Protein AF-A0A842N9Z2-F1 (afdb_monomer_lite)

Sequence (202 aa):
MEVKLHSNWQEVEVELLKSLHGYEFKEVNDEMGCVDYVAKSVDDERRLLRVIVGPKYYASKALIRTVEGTLEQLVDLDYAKATLVAKSFTGASRKLVDEEDGLDLISLSRRGHSTIEVIGANQSRIGSLCEVKCGGLPEREEDCKGLVDDEYLCEVRRISDDTDFHARMGWLSMLMDDFSRLIDLQNDVEVKTSVRRLAHEN

pLDDT: mean 90.27, std 9.65, range [45.28, 97.56]

Secondary structure (DSSP, 8-state):
-----S-HHHHHHHHHHHHHH--EEEEEETTTTEEEEEEE-TTS-EEEEEEEB-GGG-B-EEPHHHHHHHHHHHHHTT-SEEEEE-SEE-HHHHHHHHH-TTEEEEBTTB----HHHHHHHHHHHHHHHHHHHHSS--SSGGG-TTEETTEES-HHHHHHHHHHHHHHHT-HHHHHHHHHHHHHHHHHHHHHHHHHHHHH--

Radius of gyration: 19.14 Å; chains: 1; bounding box: 44×31×55 Å

Structure (mmCIF, N/CA/C/O backbone):
data_AF-A0A842N9Z2-F1
#
_entry.id   AF-A0A842N9Z2-F1
#
loop_
_atom_site.group_PDB
_atom_site.id
_atom_site.type_symbol
_atom_site.label_atom_id
_atom_site.label_alt_id
_atom_site.label_comp_id
_atom_site.label_asym_id
_atom_site.label_entity_id
_atom_site.label_seq_id
_atom_site.pdbx_PDB_ins_code
_atom_site.Cartn_x
_atom_site.Cartn_y
_atom_site.Cartn_z
_atom_site.occupancy
_atom_site.B_iso_or_equiv
_atom_site.auth_seq_id
_atom_site.auth_comp_id
_atom_site.auth_asym_id
_atom_site.auth_atom_id
_atom_site.pdbx_PDB_model_num
ATOM 1 N N . MET A 1 1 ? -15.075 -12.122 -5.754 1.00 48.34 1 MET A N 1
ATOM 2 C CA . MET A 1 1 ? -15.472 -10.846 -6.383 1.00 48.34 1 MET A CA 1
ATOM 3 C C . MET A 1 1 ? -14.686 -9.770 -5.669 1.00 48.34 1 MET A C 1
ATOM 5 O O . MET A 1 1 ? -14.900 -9.604 -4.478 1.00 48.34 1 MET A O 1
ATOM 9 N N . GLU A 1 2 ? -13.716 -9.155 -6.338 1.00 65.44 2 GLU A N 1
ATOM 10 C CA . GLU A 1 2 ? -12.878 -8.117 -5.731 1.00 65.44 2 GLU A CA 1
ATOM 11 C C . GLU A 1 2 ? -13.688 -6.818 -5.617 1.00 65.44 2 GLU A C 1
ATOM 13 O O . GLU A 1 2 ? -14.396 -6.433 -6.552 1.00 65.44 2 GLU A O 1
ATOM 18 N N . VAL A 1 3 ? -13.670 -6.190 -4.442 1.00 78.94 3 VAL A N 1
ATOM 19 C CA . VAL A 1 3 ? -14.412 -4.949 -4.197 1.00 78.94 3 VAL A CA 1
ATOM 20 C C . VAL A 1 3 ? -13.586 -3.766 -4.656 1.00 78.94 3 VAL A C 1
ATOM 22 O O . VAL A 1 3 ? -12.449 -3.593 -4.227 1.00 78.94 3 VAL A O 1
ATOM 25 N N . LYS A 1 4 ? -14.191 -2.906 -5.477 1.00 85.31 4 LYS A N 1
ATOM 26 C CA . LYS A 1 4 ? -13.569 -1.647 -5.874 1.00 85.31 4 LYS A CA 1
ATOM 27 C C . LYS A 1 4 ? -13.727 -0.610 -4.766 1.00 85.31 4 LYS A C 1
ATOM 29 O O . LYS A 1 4 ? -14.831 -0.127 -4.505 1.00 85.31 4 LYS A O 1
ATOM 34 N N . LEU A 1 5 ? -12.616 -0.253 -4.130 1.00 88.94 5 LEU A N 1
ATOM 35 C CA . LEU A 1 5 ? -12.568 0.868 -3.198 1.00 88.94 5 LEU A CA 1
ATOM 36 C C . LEU A 1 5 ? -12.726 2.179 -3.979 1.00 88.94 5 LEU A C 1
ATOM 38 O O . LEU A 1 5 ? -12.134 2.369 -5.034 1.00 88.94 5 LEU A O 1
ATOM 42 N N . HIS A 1 6 ? -13.521 3.117 -3.464 1.00 87.38 6 HIS A N 1
ATOM 43 C CA . HIS A 1 6 ? -13.753 4.409 -4.131 1.00 87.38 6 HIS A CA 1
ATOM 44 C C . HIS A 1 6 ? -12.797 5.513 -3.653 1.00 87.38 6 HIS A C 1
ATOM 46 O O . HIS A 1 6 ? -13.080 6.708 -3.772 1.00 87.38 6 HIS A O 1
ATOM 52 N N . SER A 1 7 ? -11.665 5.119 -3.075 1.00 86.81 7 SER A N 1
ATOM 53 C CA . SER A 1 7 ? -10.673 6.013 -2.493 1.00 86.81 7 SER A CA 1
ATOM 54 C C . SER A 1 7 ? -9.282 5.621 -2.969 1.00 86.81 7 SER A C 1
ATOM 56 O O . SER A 1 7 ? -8.709 4.682 -2.422 1.00 86.81 7 SER A O 1
ATOM 58 N N . ASN A 1 8 ? -8.729 6.394 -3.911 1.00 87.00 8 ASN A N 1
ATOM 59 C CA . ASN A 1 8 ? -7.436 6.101 -4.541 1.00 87.00 8 ASN A CA 1
ATOM 60 C C . ASN A 1 8 ? -6.337 5.811 -3.504 1.00 87.00 8 ASN A C 1
ATOM 62 O O . ASN A 1 8 ? -5.659 4.800 -3.566 1.00 87.00 8 ASN A O 1
ATOM 66 N N . TRP A 1 9 ? -6.227 6.635 -2.457 1.00 90.94 9 TRP A N 1
ATOM 67 C CA . TRP A 1 9 ? -5.195 6.416 -1.439 1.00 90.94 9 TRP A CA 1
ATOM 68 C C . TRP A 1 9 ? -5.370 5.099 -0.658 1.00 90.94 9 TRP A C 1
ATOM 70 O O . TRP A 1 9 ? -4.369 4.507 -0.282 1.00 90.94 9 TRP A O 1
ATOM 80 N N . GLN A 1 10 ? -6.608 4.643 -0.399 1.00 92.25 10 GLN A N 1
ATOM 81 C CA . GLN A 1 10 ? -6.833 3.373 0.312 1.00 92.25 10 GLN A CA 1
ATOM 82 C C . GLN A 1 10 ? -6.520 2.196 -0.599 1.00 92.25 10 GLN A C 1
ATOM 84 O O . GLN A 1 10 ? -5.973 1.211 -0.130 1.00 92.25 10 GLN A O 1
ATOM 89 N N . GLU A 1 11 ? -6.871 2.305 -1.878 1.00 92.69 11 GLU A N 1
ATOM 90 C CA . GLU A 1 11 ? -6.554 1.301 -2.889 1.00 92.69 11 GLU A CA 1
ATOM 91 C C . GLU A 1 11 ? -5.040 1.136 -3.029 1.00 92.69 11 GLU A C 1
ATOM 93 O O . GLU A 1 11 ? -4.534 0.033 -2.858 1.00 92.69 11 GLU A O 1
ATOM 98 N N . VAL A 1 12 ? -4.308 2.242 -3.194 1.00 93.38 12 VAL A N 1
ATOM 99 C CA . VAL A 1 12 ? -2.839 2.244 -3.238 1.00 93.38 12 VAL A CA 1
ATOM 100 C C . VAL A 1 12 ? -2.235 1.655 -1.959 1.00 93.38 12 VAL A C 1
ATOM 102 O O . VAL A 1 12 ? -1.301 0.860 -2.033 1.00 93.38 12 VAL A O 1
ATOM 105 N N . GLU A 1 13 ? -2.769 1.998 -0.783 1.00 94.44 13 GLU A N 1
ATOM 106 C CA . GLU A 1 13 ? -2.275 1.464 0.492 1.00 94.44 13 GLU A CA 1
ATOM 107 C C . GLU A 1 13 ? -2.533 -0.044 0.631 1.00 94.44 13 GLU A C 1
ATOM 109 O O . GLU A 1 13 ? -1.662 -0.791 1.071 1.00 94.44 13 GLU A O 1
ATOM 114 N N . VAL A 1 14 ? -3.715 -0.515 0.225 1.00 94.38 14 VAL A N 1
ATOM 115 C CA . VAL A 1 14 ? -4.049 -1.945 0.211 1.00 94.38 14 VAL A CA 1
ATOM 116 C C . VAL A 1 14 ? -3.128 -2.685 -0.746 1.00 94.38 14 VAL A C 1
ATOM 118 O O . VAL A 1 14 ? -2.548 -3.694 -0.366 1.00 94.38 14 VAL A O 1
ATOM 121 N N . GLU A 1 15 ? -2.929 -2.170 -1.955 1.00 94.56 15 GLU A N 1
ATOM 122 C CA . GLU A 1 15 ? -2.029 -2.757 -2.946 1.00 94.56 15 GLU A CA 1
ATOM 123 C C . GLU A 1 15 ? -0.566 -2.783 -2.482 1.00 94.56 15 GLU A C 1
ATOM 125 O O . GLU A 1 15 ? 0.169 -3.731 -2.791 1.00 94.56 15 GLU A O 1
ATOM 130 N N . LEU A 1 16 ? -0.141 -1.791 -1.697 1.00 94.56 16 LEU A N 1
ATOM 131 C CA . LEU A 1 16 ? 1.168 -1.787 -1.051 1.00 94.56 16 LEU A CA 1
ATOM 132 C C . LEU A 1 16 ? 1.254 -2.906 -0.012 1.00 94.56 16 LEU A C 1
ATOM 134 O O . LEU A 1 16 ? 2.157 -3.734 -0.078 1.00 94.56 16 LEU A O 1
ATOM 138 N N . LEU A 1 17 ? 0.283 -2.988 0.896 1.00 93.44 17 LEU A N 1
ATOM 139 C CA . LEU A 1 17 ? 0.233 -4.016 1.936 1.00 93.44 17 LEU A CA 1
ATOM 140 C C . LEU A 1 17 ? 0.144 -5.431 1.350 1.00 93.44 17 LEU A C 1
ATOM 142 O O . LEU A 1 17 ? 0.811 -6.338 1.848 1.00 93.44 17 LEU A O 1
ATOM 146 N N . LYS A 1 18 ? -0.620 -5.627 0.269 1.00 92.75 18 LYS A N 1
ATOM 147 C CA . LYS A 1 18 ? -0.654 -6.883 -0.499 1.00 92.75 18 LYS A CA 1
ATOM 148 C C . LYS A 1 18 ? 0.743 -7.244 -1.008 1.00 92.75 18 LYS A C 1
ATOM 150 O O . LYS A 1 18 ? 1.175 -8.377 -0.834 1.00 92.75 18 LYS A O 1
ATOM 155 N N . SER A 1 19 ? 1.475 -6.268 -1.550 1.00 91.88 19 SER A N 1
ATOM 156 C CA . SER A 1 19 ? 2.839 -6.473 -2.066 1.00 91.88 19 SER A CA 1
ATOM 157 C C . SER A 1 19 ? 3.853 -6.784 -0.960 1.00 91.88 19 SER A C 1
ATOM 159 O O . SER A 1 19 ? 4.745 -7.602 -1.159 1.00 91.88 19 SER A O 1
ATOM 161 N N . LEU A 1 20 ? 3.728 -6.136 0.203 1.00 90.69 20 LEU A N 1
ATOM 162 C CA . LEU A 1 20 ? 4.671 -6.274 1.318 1.00 90.69 20 LEU A CA 1
ATOM 163 C C . LEU A 1 20 ? 4.425 -7.515 2.178 1.00 90.69 20 LEU A C 1
ATOM 165 O O . LEU A 1 20 ? 5.362 -8.071 2.751 1.00 90.69 20 LEU A O 1
ATOM 169 N N . HIS A 1 21 ? 3.164 -7.913 2.331 1.00 90.25 21 HIS A N 1
ATOM 170 C CA . HIS A 1 21 ? 2.762 -8.887 3.345 1.00 90.25 21 HIS A CA 1
ATOM 171 C C . HIS A 1 21 ? 1.909 -10.030 2.796 1.00 90.25 21 HIS A C 1
ATOM 173 O O . HIS A 1 21 ? 1.514 -10.896 3.570 1.00 90.25 21 HIS A O 1
ATOM 179 N N . GLY A 1 22 ? 1.621 -10.055 1.491 1.00 91.12 22 GLY A N 1
ATOM 180 C CA . GLY A 1 22 ? 0.862 -11.140 0.868 1.00 91.12 22 GLY A CA 1
ATOM 181 C C . GLY A 1 22 ? -0.597 -11.194 1.316 1.00 91.12 22 GLY A C 1
ATOM 182 O O . GLY A 1 22 ? -1.161 -12.276 1.443 1.00 91.12 22 GLY A O 1
ATOM 183 N N . TYR A 1 23 ? -1.203 -10.041 1.615 1.00 94.19 23 TYR A N 1
ATOM 184 C CA . TYR A 1 23 ? -2.632 -9.985 1.914 1.00 94.19 23 TYR A CA 1
ATOM 185 C C . TYR A 1 23 ? -3.468 -10.403 0.700 1.00 94.19 23 TYR A C 1
ATOM 187 O O . TYR A 1 23 ? -3.212 -9.994 -0.431 1.00 94.19 23 TYR A O 1
ATOM 195 N N . GLU A 1 24 ? -4.527 -11.161 0.953 1.00 93.44 24 GLU A N 1
ATOM 196 C CA . GLU A 1 24 ? -5.511 -11.572 -0.044 1.00 93.44 24 GLU A CA 1
ATOM 197 C C . GLU A 1 24 ? -6.918 -11.197 0.415 1.00 93.44 24 GLU A C 1
ATOM 199 O O . GLU A 1 24 ? -7.209 -11.166 1.612 1.00 93.44 24 GLU A O 1
ATOM 204 N N . PHE A 1 25 ? -7.802 -10.893 -0.538 1.00 92.31 25 PHE A N 1
ATOM 205 C CA . PHE A 1 25 ? -9.192 -10.558 -0.237 1.00 92.31 25 PHE A CA 1
ATOM 206 C C . PHE A 1 25 ? -9.877 -11.716 0.493 1.00 92.31 25 PHE A C 1
ATOM 208 O O . PHE A 1 25 ? -9.860 -12.851 0.017 1.00 92.31 25 PHE A O 1
ATOM 215 N N . LYS A 1 26 ? -10.538 -11.409 1.612 1.00 91.44 26 LYS A N 1
ATOM 216 C CA . LYS A 1 26 ? -11.357 -12.368 2.352 1.00 91.44 26 LYS A CA 1
ATOM 217 C C . LYS A 1 26 ? -12.838 -12.107 2.116 1.00 91.44 26 LYS A C 1
ATOM 219 O O . LYS A 1 26 ? -13.527 -12.948 1.543 1.00 91.44 26 LYS A O 1
ATOM 224 N N . GLU A 1 27 ? -13.332 -10.965 2.586 1.00 94.06 27 GLU A N 1
ATOM 225 C CA . GLU A 1 27 ? -14.767 -10.684 2.622 1.00 94.06 27 GLU A CA 1
ATOM 226 C C . GLU A 1 27 ? -15.093 -9.192 2.749 1.00 94.06 27 GLU A C 1
ATOM 228 O O . GLU A 1 27 ? -14.249 -8.361 3.085 1.00 94.06 27 GLU A O 1
ATOM 233 N N . VAL A 1 28 ? -16.363 -8.868 2.502 1.00 94.06 28 VAL A N 1
ATOM 234 C CA . VAL A 1 28 ? -16.969 -7.594 2.896 1.00 94.06 28 VAL A CA 1
ATOM 235 C C . VAL A 1 28 ? -17.727 -7.825 4.188 1.00 94.06 28 VAL A C 1
ATOM 237 O O . VAL A 1 28 ? -18.612 -8.675 4.239 1.00 94.06 28 VAL A O 1
ATOM 240 N N . ASN A 1 29 ? -17.404 -7.047 5.210 1.00 92.06 29 ASN A N 1
ATOM 241 C CA . ASN A 1 29 ? -18.083 -7.083 6.490 1.00 92.06 29 ASN A CA 1
ATOM 242 C C . ASN A 1 29 ? -18.963 -5.833 6.609 1.00 92.06 29 ASN A C 1
ATOM 244 O O . ASN A 1 29 ? -18.550 -4.779 7.103 1.00 92.06 29 ASN A O 1
ATOM 248 N N . ASP A 1 30 ? -20.189 -5.958 6.098 1.00 89.38 30 ASP A N 1
ATOM 249 C CA . ASP A 1 30 ? -21.171 -4.871 6.072 1.00 89.38 30 ASP A CA 1
ATOM 250 C C . ASP A 1 30 ? -21.606 -4.443 7.483 1.00 89.38 30 ASP A C 1
ATOM 252 O O . ASP A 1 30 ? -21.898 -3.267 7.706 1.00 89.38 30 ASP A O 1
ATOM 256 N N . GLU A 1 31 ? -21.600 -5.366 8.451 1.00 88.69 31 GLU A N 1
ATOM 257 C CA . GLU A 1 31 ? -21.955 -5.082 9.848 1.00 88.69 31 GLU A CA 1
ATOM 258 C C . GLU A 1 31 ? -20.962 -4.109 10.492 1.00 88.69 31 GLU A C 1
ATOM 260 O O . GLU A 1 31 ? -21.351 -3.158 11.179 1.00 88.69 31 GLU A O 1
ATOM 265 N N . MET A 1 32 ? -19.671 -4.307 10.223 1.00 90.31 32 MET A N 1
ATOM 266 C CA . MET A 1 32 ? -18.602 -3.445 10.722 1.00 90.31 32 MET A CA 1
ATOM 267 C C . MET A 1 32 ? -18.285 -2.267 9.793 1.00 90.31 32 MET A C 1
ATOM 269 O O . MET A 1 32 ? -17.595 -1.329 10.211 1.00 90.31 32 MET A O 1
ATOM 273 N N . GLY A 1 33 ? -18.809 -2.280 8.563 1.00 93.94 33 GLY A N 1
ATOM 274 C CA . GLY A 1 33 ? -18.519 -1.285 7.535 1.00 93.94 33 GLY A CA 1
ATOM 275 C C . GLY A 1 33 ? -17.068 -1.365 7.068 1.00 93.94 33 GLY A C 1
ATOM 276 O O . GLY A 1 33 ? -16.351 -0.361 7.075 1.00 93.94 33 GLY A O 1
ATOM 277 N N . CYS A 1 34 ? -16.598 -2.560 6.714 1.00 95.62 34 CYS A N 1
ATOM 278 C CA . CYS A 1 34 ? -15.220 -2.762 6.281 1.00 95.62 34 CYS A CA 1
ATOM 279 C C . CYS A 1 34 ? -15.060 -3.824 5.189 1.00 95.62 34 CYS A C 1
ATOM 281 O O . CYS A 1 34 ? -15.959 -4.614 4.910 1.00 95.62 34 CYS A O 1
ATOM 283 N N . VAL A 1 35 ? -13.891 -3.807 4.554 1.00 96.75 35 VAL A N 1
ATOM 284 C CA . VAL A 1 35 ? -13.412 -4.862 3.659 1.00 96.75 35 VAL A CA 1
ATOM 285 C C . VAL A 1 35 ? -12.198 -5.503 4.312 1.00 96.75 35 VAL A C 1
ATOM 287 O O . VAL A 1 35 ? -11.271 -4.795 4.711 1.00 96.75 35 VAL A O 1
ATOM 290 N N . ASP A 1 36 ? -12.218 -6.825 4.421 1.00 96.44 36 ASP A N 1
ATOM 291 C CA . ASP A 1 36 ? -11.204 -7.589 5.131 1.00 96.44 36 ASP A CA 1
ATOM 292 C C . ASP A 1 36 ? -10.329 -8.382 4.164 1.00 96.44 36 ASP A C 1
ATOM 294 O O . ASP A 1 36 ? -10.797 -9.010 3.209 1.00 96.44 36 ASP A O 1
ATOM 298 N N . TYR A 1 37 ? -9.041 -8.380 4.471 1.00 96.31 37 TYR A N 1
ATOM 299 C CA . TYR A 1 37 ? -7.997 -9.114 3.784 1.00 96.31 37 TYR A CA 1
ATOM 300 C C . TYR A 1 37 ? -7.200 -9.910 4.811 1.00 96.31 37 TYR A C 1
ATOM 302 O O . TYR A 1 37 ? -7.087 -9.515 5.973 1.00 96.31 37 TYR A O 1
ATOM 310 N N . VAL A 1 38 ? -6.633 -11.036 4.398 1.00 95.88 38 VAL A N 1
ATOM 311 C CA . VAL A 1 38 ? -5.856 -11.903 5.285 1.00 95.88 38 VAL A CA 1
ATOM 312 C C . VAL A 1 38 ? -4.534 -12.282 4.663 1.00 95.88 38 VAL A C 1
ATOM 314 O O . VAL A 1 38 ? -4.450 -12.508 3.463 1.00 95.88 38 VAL A O 1
ATOM 317 N N . ALA A 1 39 ? -3.515 -12.367 5.501 1.00 94.38 39 ALA A N 1
ATOM 318 C CA . ALA A 1 39 ? -2.220 -12.917 5.146 1.00 94.38 39 ALA A CA 1
ATOM 319 C C . ALA A 1 39 ? -1.853 -14.009 6.147 1.00 94.38 39 ALA A C 1
ATOM 321 O O . ALA A 1 39 ? -2.272 -13.973 7.311 1.00 94.38 39 ALA A O 1
ATOM 322 N N . LYS A 1 40 ? -1.036 -14.960 5.702 1.00 86.50 40 LYS A N 1
ATOM 323 C CA . LYS A 1 40 ? -0.248 -15.800 6.603 1.00 86.50 40 LYS A CA 1
ATOM 324 C C . LYS A 1 40 ? 1.155 -15.218 6.680 1.00 86.50 40 LYS A C 1
ATOM 326 O O . LYS A 1 40 ? 1.748 -14.918 5.647 1.00 86.50 40 LYS A O 1
ATOM 331 N N . SER A 1 41 ? 1.658 -15.014 7.891 1.00 72.56 41 SER A N 1
ATOM 332 C CA . SER A 1 41 ? 3.044 -14.610 8.097 1.00 72.56 41 SER A CA 1
ATOM 333 C C . SER A 1 41 ? 3.997 -15.773 7.790 1.00 72.56 41 SER A C 1
ATOM 335 O O . SER A 1 41 ? 3.575 -16.916 7.614 1.00 72.56 41 SER A O 1
ATOM 337 N N . VAL A 1 42 ? 5.299 -15.475 7.749 1.00 66.62 42 VAL A N 1
ATOM 338 C CA . VAL A 1 42 ? 6.367 -16.481 7.594 1.00 66.62 42 VAL A CA 1
ATOM 339 C C . VAL A 1 42 ? 6.353 -17.513 8.734 1.00 66.62 42 VAL A C 1
ATOM 341 O O . VAL A 1 42 ? 6.768 -18.648 8.524 1.00 66.62 42 VAL A O 1
ATOM 344 N N . ASP A 1 43 ? 5.806 -17.147 9.896 1.00 73.31 43 ASP A N 1
ATOM 345 C CA . ASP A 1 43 ? 5.683 -17.998 11.085 1.00 73.31 43 ASP A CA 1
ATOM 346 C C . ASP A 1 43 ? 4.287 -18.651 11.205 1.00 73.31 43 ASP A C 1
ATOM 348 O O . ASP A 1 43 ? 3.865 -19.028 12.294 1.00 73.31 43 ASP A O 1
ATOM 352 N N . ASP A 1 44 ? 3.538 -18.745 10.097 1.00 76.62 44 ASP A N 1
ATOM 353 C CA . ASP A 1 44 ? 2.155 -19.255 10.021 1.00 76.62 44 ASP A CA 1
ATOM 354 C C . ASP A 1 44 ? 1.110 -18.472 10.846 1.00 76.62 44 ASP A C 1
ATOM 356 O O . ASP A 1 44 ? -0.061 -18.858 10.922 1.00 76.62 44 ASP A O 1
ATOM 360 N N . GLU A 1 45 ? 1.474 -17.315 11.400 1.00 86.75 45 GLU A N 1
ATOM 361 C CA . GLU A 1 45 ? 0.539 -16.454 12.120 1.00 86.75 45 GLU A CA 1
ATOM 362 C C . GLU A 1 45 ? -0.401 -15.734 11.150 1.00 86.75 45 GLU A C 1
ATOM 364 O O . GLU A 1 45 ? 0.022 -15.077 10.192 1.00 86.75 45 GLU A O 1
ATOM 369 N N . ARG A 1 46 ? -1.705 -15.796 11.420 1.00 93.00 46 ARG A N 1
ATOM 370 C CA . ARG A 1 46 ? -2.703 -15.110 10.599 1.00 93.00 46 ARG A CA 1
ATOM 371 C C . ARG A 1 46 ? -2.734 -13.629 10.945 1.00 93.00 46 ARG A C 1
ATOM 373 O O . ARG A 1 46 ? -2.858 -13.254 12.109 1.00 93.00 46 ARG A O 1
ATOM 380 N N . ARG A 1 47 ? -2.688 -12.781 9.921 1.00 94.94 47 ARG A N 1
ATOM 381 C CA . ARG A 1 47 ? -2.804 -11.324 10.051 1.00 94.94 47 ARG A CA 1
ATOM 382 C C . ARG A 1 47 ? -4.046 -10.833 9.327 1.00 94.94 47 ARG A C 1
ATOM 384 O O . ARG A 1 47 ? -4.365 -11.324 8.242 1.00 94.94 47 ARG A O 1
ATOM 391 N N . LEU A 1 48 ? -4.734 -9.870 9.927 1.00 96.44 48 LEU A N 1
ATOM 392 C CA . LEU A 1 48 ? -5.918 -9.226 9.371 1.00 96.44 48 LEU A CA 1
ATOM 393 C C . LEU A 1 48 ? -5.553 -7.829 8.859 1.00 96.44 48 LEU A C 1
ATOM 395 O O . LEU A 1 48 ? -5.022 -7.006 9.592 1.00 96.44 48 LEU A O 1
ATOM 399 N N . LEU A 1 49 ? -5.893 -7.525 7.616 1.00 96.69 49 LEU A N 1
ATOM 400 C CA . LEU A 1 49 ? -5.931 -6.158 7.114 1.00 96.69 49 LEU A CA 1
ATOM 401 C C . LEU A 1 49 ? -7.395 -5.762 6.963 1.00 96.69 49 LEU A C 1
ATOM 403 O O . LEU A 1 49 ? -8.137 -6.386 6.210 1.00 96.69 49 LEU A O 1
ATOM 407 N N . ARG A 1 50 ? -7.808 -4.716 7.674 1.00 97.12 50 ARG A N 1
ATOM 408 C CA . ARG A 1 50 ? -9.187 -4.232 7.680 1.00 97.12 50 ARG A CA 1
ATOM 409 C C . ARG A 1 50 ? -9.266 -2.811 7.154 1.00 97.12 50 ARG A C 1
ATOM 411 O O . ARG A 1 50 ? -8.756 -1.870 7.764 1.00 97.12 50 ARG A O 1
ATOM 418 N N . VAL A 1 51 ? -9.968 -2.645 6.041 1.00 97.25 51 VAL A N 1
ATOM 419 C CA . VAL A 1 51 ? -10.168 -1.358 5.374 1.00 97.25 51 VAL A CA 1
ATOM 420 C C . VAL A 1 51 ? -11.538 -0.811 5.743 1.00 97.25 51 VAL A C 1
ATOM 422 O O . VAL A 1 51 ? -12.564 -1.356 5.346 1.00 97.25 51 VAL A O 1
ATOM 425 N N . ILE A 1 52 ? -11.571 0.277 6.507 1.00 97.12 52 ILE A N 1
ATOM 426 C CA . ILE A 1 52 ? -12.809 0.873 7.012 1.00 97.12 52 ILE A CA 1
ATOM 427 C C . ILE A 1 52 ? -13.421 1.774 5.941 1.00 97.12 52 ILE A C 1
ATOM 429 O O . ILE A 1 52 ? -12.811 2.747 5.470 1.00 97.12 52 ILE A O 1
ATOM 433 N N . VAL A 1 53 ? -14.666 1.466 5.593 1.00 96.25 53 VAL A N 1
ATOM 434 C CA . VAL A 1 53 ? -15.395 2.082 4.489 1.00 96.25 53 VAL A CA 1
ATOM 435 C C . VAL A 1 53 ? -16.798 2.511 4.911 1.00 96.25 53 VAL A C 1
ATOM 437 O O . VAL A 1 53 ? -17.353 2.092 5.920 1.00 96.25 53 VAL A O 1
ATOM 440 N N . GLY A 1 54 ? -17.356 3.453 4.166 1.00 92.69 54 GLY A N 1
ATOM 441 C CA . GLY A 1 54 ? -18.714 3.944 4.329 1.00 92.69 54 GLY A CA 1
ATOM 442 C C . GLY A 1 54 ? -19.618 3.451 3.200 1.00 92.69 54 GLY A C 1
ATOM 443 O O . GLY A 1 54 ? -19.260 2.530 2.462 1.00 92.69 54 GLY A O 1
ATOM 444 N N . PRO A 1 55 ? -20.780 4.101 3.013 1.00 89.19 55 PRO A N 1
ATOM 445 C CA . PRO A 1 55 ? -21.669 3.812 1.896 1.00 89.19 55 PRO A CA 1
ATOM 446 C C . PRO A 1 55 ? -20.912 3.836 0.568 1.00 89.19 55 PRO A C 1
ATOM 448 O O . PRO A 1 55 ? -20.130 4.756 0.329 1.00 89.19 55 PRO A O 1
ATOM 451 N N . LYS A 1 56 ? -21.169 2.850 -0.300 1.00 89.12 56 LYS A N 1
ATOM 452 C CA . LYS A 1 56 ? -20.502 2.702 -1.607 1.00 89.12 56 LYS A CA 1
ATOM 453 C C . LYS A 1 56 ? -18.971 2.601 -1.512 1.00 89.12 56 LYS A C 1
ATOM 455 O O . LYS A 1 56 ? -18.282 3.095 -2.391 1.00 89.12 56 LYS A O 1
ATOM 460 N N . TYR A 1 57 ? -18.434 2.022 -0.440 1.00 92.19 57 TYR A N 1
ATOM 461 C CA . TYR A 1 57 ? -16.998 1.758 -0.283 1.00 92.19 57 TYR A CA 1
ATOM 462 C C . TYR A 1 57 ? -16.090 3.006 -0.335 1.00 92.19 57 TYR A C 1
ATOM 464 O O . TYR A 1 57 ? -14.916 2.926 -0.699 1.00 92.19 57 TYR A O 1
ATOM 472 N N . TYR A 1 58 ? -16.618 4.180 0.030 1.00 93.31 58 TYR A N 1
ATOM 473 C CA . TYR A 1 58 ? -15.799 5.379 0.240 1.00 93.31 58 TYR A CA 1
ATOM 474 C C . TYR A 1 58 ? -15.049 5.305 1.570 1.00 93.31 58 TYR A C 1
ATOM 476 O O . TYR A 1 58 ? -15.585 4.809 2.559 1.00 93.31 58 TYR A O 1
ATOM 484 N N . ALA A 1 59 ? -13.850 5.887 1.630 1.00 93.88 59 ALA A N 1
ATOM 485 C CA . ALA A 1 59 ? -13.060 5.954 2.856 1.00 93.88 59 ALA A CA 1
ATOM 486 C C . ALA A 1 59 ? -13.847 6.574 4.016 1.00 93.88 59 ALA A C 1
ATOM 488 O O . ALA A 1 59 ? -14.326 7.711 3.922 1.00 93.88 59 ALA A O 1
ATOM 489 N N . SER A 1 60 ? -13.920 5.856 5.136 1.00 95.44 60 SER A N 1
ATOM 490 C CA . SER A 1 60 ? -14.660 6.293 6.317 1.00 95.44 60 SER A CA 1
ATOM 491 C C . SER A 1 60 ? -13.758 6.456 7.535 1.00 95.44 60 SER A C 1
ATOM 493 O O . SER A 1 60 ? -12.573 6.117 7.532 1.00 95.44 60 SER A O 1
ATOM 495 N N . LYS A 1 61 ? -14.320 7.064 8.575 1.00 95.69 61 LYS A N 1
ATOM 496 C CA . LYS A 1 61 ? -13.675 7.235 9.870 1.00 95.69 61 LYS A CA 1
ATOM 497 C C . LYS A 1 61 ? -13.846 5.963 10.699 1.00 95.69 61 LYS A C 1
ATOM 499 O O . LYS A 1 61 ? -14.963 5.474 10.838 1.00 9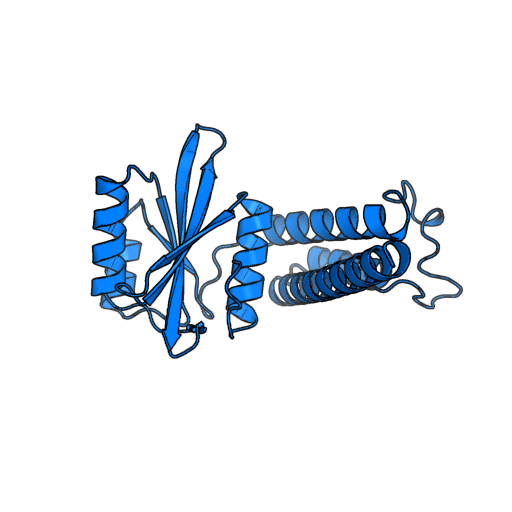5.69 61 LYS A O 1
ATOM 504 N N . ALA A 1 62 ? -12.766 5.498 11.317 1.00 96.31 62 ALA A N 1
ATOM 505 C CA . ALA A 1 62 ? -12.801 4.429 12.302 1.00 96.31 62 ALA A CA 1
ATOM 506 C C . ALA A 1 62 ? -13.452 4.916 13.603 1.00 96.31 62 ALA A C 1
ATOM 508 O O . ALA A 1 62 ? -12.990 5.889 14.217 1.00 96.31 62 ALA A O 1
ATOM 509 N N . LEU A 1 63 ? -14.532 4.248 14.006 1.00 96.25 63 LEU A N 1
ATOM 510 C CA . LEU A 1 63 ? -15.224 4.462 15.277 1.00 96.25 63 LEU A CA 1
ATOM 511 C C . LEU A 1 63 ? -14.733 3.454 16.318 1.00 96.25 63 LEU A C 1
ATOM 513 O O . LEU A 1 63 ? -14.214 2.403 15.954 1.00 96.25 63 LEU A O 1
ATOM 517 N N . ILE A 1 64 ? -14.905 3.760 17.609 1.00 96.25 64 ILE A N 1
ATOM 518 C CA . ILE A 1 64 ? -14.432 2.888 18.699 1.00 96.25 64 ILE A CA 1
ATOM 519 C C . ILE A 1 64 ? -15.021 1.477 18.587 1.00 96.25 64 ILE A C 1
ATOM 521 O O . ILE A 1 64 ? -14.254 0.527 18.553 1.00 96.25 64 ILE A O 1
ATOM 525 N N . ARG A 1 65 ? -16.328 1.369 18.309 1.00 95.19 65 ARG A N 1
ATOM 526 C CA . ARG A 1 65 ? -17.026 0.094 18.075 1.00 95.19 65 ARG A CA 1
ATOM 527 C C . ARG A 1 65 ? -16.374 -0.790 17.007 1.00 95.19 65 ARG A C 1
ATOM 529 O O . ARG A 1 65 ? -16.399 -2.006 17.105 1.00 95.19 65 ARG A O 1
ATOM 536 N N . THR A 1 66 ? -15.809 -0.180 15.960 1.00 95.38 66 THR A N 1
ATOM 537 C CA . THR A 1 66 ? -15.162 -0.918 14.867 1.00 95.38 66 THR A CA 1
ATOM 538 C C . THR A 1 66 ? -13.808 -1.460 15.320 1.00 95.38 66 THR A C 1
ATOM 540 O O . THR A 1 66 ? -13.416 -2.545 14.905 1.00 95.38 66 THR A O 1
ATOM 543 N N . VAL A 1 67 ? -13.097 -0.719 16.174 1.00 96.69 67 VAL A N 1
ATOM 544 C CA . VAL A 1 67 ? -11.823 -1.160 16.758 1.00 96.69 67 VAL A CA 1
ATOM 545 C C . VAL A 1 67 ? -12.066 -2.255 17.798 1.00 96.69 67 VAL A C 1
ATOM 547 O O . VAL A 1 67 ? -11.433 -3.299 17.713 1.00 96.69 67 VAL A O 1
ATOM 550 N N . GLU A 1 68 ? -13.036 -2.070 18.698 1.00 96.44 68 GLU A N 1
ATOM 551 C CA . GLU A 1 68 ? -13.438 -3.069 19.703 1.00 96.44 68 GLU A CA 1
ATOM 552 C C . GLU A 1 68 ? -13.849 -4.390 19.043 1.00 96.44 68 GLU A C 1
ATOM 554 O O . GLU A 1 68 ? -13.262 -5.426 19.334 1.00 96.44 68 GLU A O 1
ATOM 559 N N . GLY A 1 69 ? -14.742 -4.349 18.049 1.00 95.69 69 GLY A N 1
ATOM 560 C CA . GLY A 1 69 ? -15.113 -5.557 17.306 1.00 95.69 69 GLY A CA 1
ATOM 561 C C . GLY A 1 69 ? -13.953 -6.173 16.511 1.00 95.69 69 GLY A C 1
ATOM 562 O O . GLY A 1 69 ? -13.994 -7.348 16.161 1.00 95.69 69 GLY A O 1
ATOM 563 N N . THR A 1 70 ? -12.895 -5.410 16.208 1.00 96.44 70 THR A N 1
ATOM 564 C CA . THR A 1 70 ? -11.682 -5.985 15.604 1.00 96.44 70 THR A CA 1
ATOM 565 C C . THR A 1 70 ? -10.872 -6.752 16.641 1.00 96.44 70 THR A C 1
ATOM 567 O O . THR A 1 70 ? -10.420 -7.847 16.331 1.00 96.44 70 THR A O 1
ATOM 570 N N . LEU A 1 71 ? -10.728 -6.224 17.859 1.00 95.75 71 LEU A N 1
ATOM 571 C CA . LEU A 1 71 ? -10.061 -6.923 18.963 1.00 95.75 71 LEU A CA 1
ATOM 572 C C . LEU A 1 71 ? -10.773 -8.231 19.312 1.00 95.75 71 LEU A C 1
ATOM 574 O O . LEU A 1 71 ? -10.118 -9.261 19.439 1.00 95.75 71 LEU A O 1
ATOM 578 N N . GLU A 1 72 ? -12.104 -8.206 19.392 1.00 94.94 72 GLU A N 1
ATOM 579 C CA . GLU A 1 72 ? -12.913 -9.413 19.606 1.00 94.94 72 GLU A CA 1
ATOM 580 C C . GLU A 1 72 ? -12.611 -10.468 18.532 1.00 94.94 72 GLU A C 1
ATOM 582 O O . GLU A 1 72 ? -12.314 -11.617 18.846 1.00 94.94 72 GLU A O 1
ATOM 587 N N . GLN A 1 73 ? -12.561 -10.062 17.259 1.00 93.31 73 GLN A N 1
ATOM 588 C CA . GLN A 1 73 ? -12.226 -10.979 16.171 1.00 93.31 73 GLN A CA 1
ATOM 589 C C . GLN A 1 73 ? -10.776 -11.460 16.167 1.00 93.31 73 GLN A C 1
ATOM 591 O O . GLN A 1 73 ? -10.532 -12.566 15.685 1.00 93.31 73 GLN A O 1
ATOM 596 N N . LEU A 1 74 ? -9.815 -10.671 16.660 1.00 93.62 74 LEU A N 1
ATOM 597 C CA . LEU A 1 74 ? -8.441 -11.151 16.805 1.00 93.62 74 LEU A CA 1
ATOM 598 C C . LEU A 1 74 ? -8.398 -12.378 17.718 1.00 93.62 74 LEU A C 1
ATOM 600 O O . LEU A 1 74 ? -7.761 -13.372 17.375 1.00 93.62 74 LEU A O 1
ATOM 604 N N . VAL A 1 75 ? -9.138 -12.323 18.828 1.00 92.50 75 VAL A N 1
ATOM 605 C CA . VAL A 1 75 ? -9.243 -13.414 19.800 1.00 92.50 75 VAL A CA 1
ATOM 606 C C . VAL A 1 75 ? -10.064 -14.576 19.241 1.00 92.50 75 VAL A C 1
ATOM 608 O O . VAL A 1 75 ? -9.587 -15.708 19.211 1.00 92.50 75 VAL A O 1
ATOM 611 N N . ASP A 1 76 ? -11.279 -14.308 18.762 1.00 94.25 76 ASP A N 1
ATOM 612 C CA . ASP A 1 76 ? -12.228 -15.353 18.362 1.00 94.25 76 ASP A CA 1
ATOM 613 C C . ASP A 1 76 ? -11.778 -16.132 17.120 1.00 94.25 76 ASP A C 1
ATOM 615 O O . ASP A 1 76 ? -12.107 -17.310 16.959 1.00 94.25 76 ASP A O 1
ATOM 619 N N . LEU A 1 77 ? -11.050 -15.471 16.215 1.00 92.31 77 LEU A N 1
ATOM 620 C CA . LEU A 1 77 ? -10.625 -16.043 14.937 1.00 92.31 77 LEU A CA 1
ATOM 621 C C . LEU A 1 77 ? -9.126 -16.345 14.874 1.00 92.31 77 LEU A C 1
ATOM 623 O O . LEU A 1 77 ? -8.658 -16.723 13.794 1.00 92.31 77 LEU A O 1
ATOM 627 N N . ASP A 1 78 ? -8.415 -16.214 15.996 1.00 91.75 78 ASP A N 1
ATOM 628 C CA . ASP A 1 78 ? -6.989 -16.520 16.148 1.00 91.75 78 ASP A CA 1
ATOM 629 C C . ASP A 1 78 ? -6.116 -15.785 15.113 1.00 91.75 78 ASP A C 1
ATOM 631 O O . ASP A 1 78 ? -5.390 -16.375 14.307 1.00 91.75 78 ASP A O 1
ATOM 635 N N . TYR A 1 79 ? -6.263 -14.460 15.075 1.00 93.88 79 TYR A N 1
ATOM 636 C CA . TYR A 1 79 ? -5.364 -13.579 14.335 1.00 93.88 79 TYR A CA 1
ATOM 637 C C . TYR A 1 79 ? -4.346 -12.980 15.303 1.00 93.88 79 TYR A C 1
ATOM 639 O O . TYR A 1 79 ? -4.714 -12.387 16.314 1.00 93.88 79 TYR A O 1
ATOM 647 N N . ALA A 1 80 ? -3.064 -13.052 14.953 1.00 93.31 80 ALA A N 1
ATOM 648 C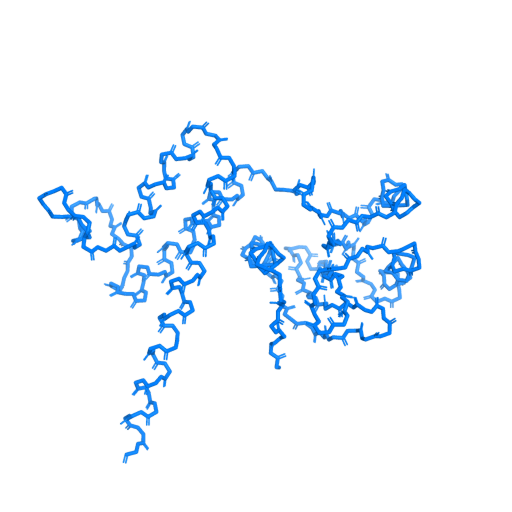 CA . ALA A 1 80 ? -1.998 -12.503 15.784 1.00 93.31 80 ALA A CA 1
ATOM 649 C C . ALA A 1 80 ? -2.016 -10.968 15.814 1.00 93.31 80 ALA A C 1
ATOM 651 O O . ALA A 1 80 ? -1.709 -10.361 16.838 1.00 93.31 80 ALA A O 1
ATOM 652 N N . LYS A 1 81 ? -2.348 -10.335 14.678 1.00 94.12 81 LYS A N 1
ATOM 653 C CA . LYS A 1 81 ? -2.374 -8.874 14.520 1.00 94.12 81 LYS A CA 1
ATOM 654 C C . LYS A 1 81 ? -3.430 -8.411 13.525 1.00 94.12 81 LYS A C 1
ATOM 656 O O . LYS A 1 81 ? -3.746 -9.137 12.576 1.00 94.12 81 LYS A O 1
ATOM 661 N N . ALA A 1 82 ? -3.893 -7.172 13.690 1.00 95.75 82 ALA A N 1
ATOM 662 C CA . ALA A 1 82 ? -4.676 -6.460 12.689 1.00 95.75 82 ALA A CA 1
ATOM 663 C C . ALA A 1 82 ? -4.084 -5.094 12.331 1.00 95.75 82 ALA A C 1
ATOM 665 O O . ALA A 1 82 ? -3.768 -4.289 13.201 1.00 95.75 82 ALA A O 1
ATOM 666 N N . THR A 1 83 ? -4.046 -4.788 11.036 1.00 95.88 83 THR A N 1
ATOM 667 C CA . THR A 1 83 ? -3.783 -3.443 10.518 1.00 95.88 83 THR A CA 1
ATOM 668 C C . THR A 1 83 ? -5.096 -2.801 10.076 1.00 95.88 83 THR A C 1
ATOM 670 O O . THR A 1 83 ? -5.793 -3.311 9.197 1.00 95.88 83 THR A O 1
ATOM 673 N N . LEU A 1 84 ? -5.437 -1.660 10.674 1.00 96.94 84 LEU A N 1
ATOM 674 C CA . LEU A 1 84 ? -6.638 -0.886 10.371 1.00 96.94 84 LEU A CA 1
ATOM 675 C C . LEU A 1 84 ? -6.319 0.263 9.409 1.00 96.94 84 LEU A C 1
ATOM 677 O O . LEU A 1 84 ? -5.582 1.184 9.759 1.00 96.94 84 LEU A O 1
ATOM 681 N N . VAL A 1 85 ? -6.941 0.274 8.229 1.00 96.88 85 VAL A N 1
ATOM 682 C CA . VAL A 1 85 ? -6.808 1.353 7.236 1.00 96.88 85 VAL A CA 1
ATOM 683 C C . VAL A 1 85 ? -8.088 2.183 7.201 1.00 96.88 85 VAL A C 1
ATOM 685 O O . VAL A 1 85 ? -9.150 1.694 6.817 1.00 96.88 85 VAL A O 1
ATOM 688 N N . ALA A 1 86 ? -8.012 3.465 7.562 1.00 96.00 86 ALA A N 1
ATOM 689 C CA . ALA A 1 86 ? -9.180 4.351 7.587 1.00 96.00 86 ALA A CA 1
ATOM 690 C C . ALA A 1 86 ? -8.834 5.796 7.218 1.00 96.00 86 ALA A C 1
ATOM 692 O O . ALA A 1 86 ? -7.711 6.256 7.413 1.00 96.00 86 ALA A O 1
ATOM 693 N N . LYS A 1 87 ? -9.826 6.578 6.766 1.00 95.19 87 LYS A N 1
ATOM 694 C CA . LYS A 1 87 ? -9.638 8.014 6.471 1.00 95.19 87 LYS A CA 1
ATOM 695 C C . LYS A 1 87 ? -9.096 8.771 7.682 1.00 95.19 87 LYS A C 1
ATOM 697 O O . LYS A 1 87 ? -8.248 9.648 7.557 1.00 95.19 87 LYS A O 1
ATOM 702 N N . SER A 1 88 ? -9.649 8.469 8.852 1.00 95.00 88 SER A N 1
ATOM 703 C CA . SER A 1 88 ? -9.229 9.013 10.144 1.00 95.00 88 SER A CA 1
ATOM 704 C C . SER A 1 88 ? -9.741 8.122 11.273 1.00 95.00 88 SER A C 1
ATOM 706 O O . SER A 1 88 ? -10.593 7.266 11.050 1.00 95.00 88 SER A O 1
ATOM 708 N N . PHE A 1 89 ? -9.267 8.367 12.490 1.00 95.81 89 PHE A N 1
ATOM 709 C CA . PHE A 1 89 ? -9.680 7.658 13.701 1.00 95.81 89 PHE A CA 1
ATOM 710 C C . PHE A 1 89 ? -10.284 8.655 14.692 1.00 95.81 89 PHE A C 1
ATOM 712 O O . PHE A 1 89 ? -9.898 9.828 14.717 1.00 95.81 89 PHE A O 1
ATOM 719 N N . THR A 1 90 ? -11.257 8.230 15.504 1.00 96.38 90 THR A N 1
ATOM 720 C CA . THR A 1 90 ? -11.634 9.024 16.688 1.00 96.38 90 THR A CA 1
ATOM 721 C C . THR A 1 90 ? -10.485 9.046 17.703 1.00 96.38 90 THR A C 1
ATOM 723 O O . THR A 1 90 ? -9.610 8.184 17.664 1.00 96.38 90 THR A O 1
ATOM 726 N N . GLY A 1 91 ? -10.482 10.016 18.624 1.00 96.31 91 GLY A N 1
ATOM 727 C CA . GLY A 1 91 ? -9.481 10.054 19.698 1.00 96.31 91 GLY A CA 1
ATOM 728 C C . GLY A 1 91 ? -9.510 8.788 20.559 1.00 96.31 91 GLY A C 1
ATOM 729 O O . GLY A 1 91 ? -8.459 8.235 20.855 1.00 96.31 91 GLY A O 1
ATOM 730 N N . ALA A 1 92 ? -10.709 8.282 20.868 1.00 96.44 92 ALA A N 1
ATOM 731 C CA . ALA A 1 92 ? -10.876 7.040 21.618 1.00 96.44 92 ALA A CA 1
ATOM 732 C C . ALA A 1 92 ? -10.391 5.812 20.828 1.00 96.44 92 ALA A C 1
ATOM 734 O O . ALA A 1 92 ? -9.655 5.001 21.369 1.00 96.44 92 ALA A O 1
ATOM 735 N N . SER A 1 93 ? -10.717 5.723 19.532 1.00 96.38 93 SER A N 1
ATOM 736 C CA . SER A 1 93 ? -10.201 4.664 18.650 1.00 96.38 93 SER A CA 1
ATOM 737 C C . SER A 1 93 ? -8.677 4.663 18.579 1.00 96.38 93 SER A C 1
ATOM 739 O O . SER A 1 93 ? -8.071 3.605 18.621 1.00 96.38 93 SER A O 1
ATOM 741 N N . ARG A 1 94 ? -8.059 5.844 18.450 1.00 95.31 94 ARG A N 1
ATOM 742 C CA . ARG A 1 94 ? -6.600 5.965 18.392 1.00 95.31 94 ARG A CA 1
ATOM 743 C C . ARG A 1 94 ? -5.965 5.523 19.704 1.00 95.31 94 ARG A C 1
ATOM 745 O O . ARG A 1 94 ? -5.027 4.748 19.663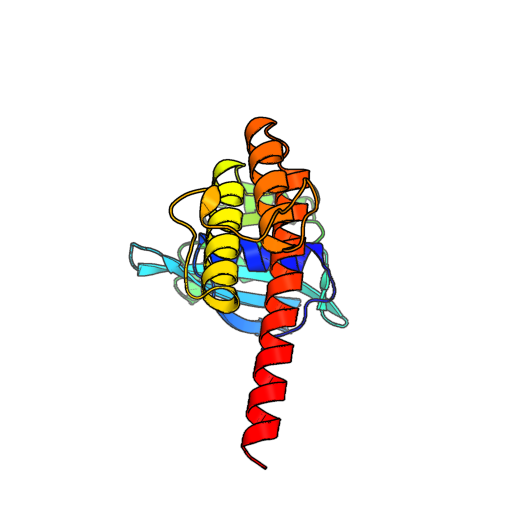 1.00 95.31 94 ARG A O 1
ATOM 752 N N . LYS A 1 95 ? -6.511 5.989 20.830 1.00 96.19 95 LYS A N 1
ATOM 753 C CA . LYS A 1 95 ? -6.045 5.598 22.159 1.00 96.19 95 LYS A CA 1
ATOM 754 C C . LYS A 1 95 ? -6.093 4.078 22.333 1.00 96.19 95 LYS A C 1
ATOM 756 O O . LYS A 1 95 ? -5.100 3.511 22.747 1.00 96.19 95 LYS A O 1
ATOM 761 N N . LEU A 1 96 ? -7.208 3.450 21.954 1.00 96.25 96 LEU A N 1
ATOM 762 C CA . LEU A 1 96 ? -7.355 1.999 22.035 1.00 96.25 96 LEU A CA 1
ATOM 763 C C . LEU A 1 96 ? -6.327 1.268 21.162 1.00 96.25 96 LEU A C 1
ATOM 765 O O . LEU A 1 96 ? -5.713 0.328 21.629 1.00 96.25 96 LEU A O 1
ATOM 769 N N . VAL A 1 97 ? -6.090 1.715 19.923 1.00 94.81 97 VAL A N 1
ATOM 770 C CA . VAL A 1 97 ? -5.040 1.108 19.084 1.00 94.81 97 VAL A CA 1
ATOM 771 C C . VAL A 1 97 ? -3.651 1.285 19.701 1.00 94.81 97 VAL A C 1
ATOM 773 O O . VAL A 1 97 ? -2.886 0.337 19.738 1.00 94.81 97 VAL A O 1
ATOM 776 N N . ASP A 1 98 ? -3.317 2.482 20.189 1.00 92.75 98 ASP A N 1
ATOM 777 C CA . ASP A 1 98 ? -1.994 2.751 20.765 1.00 92.75 98 ASP A CA 1
ATOM 778 C C . ASP A 1 98 ? -1.762 1.992 22.103 1.00 92.75 98 ASP A C 1
ATOM 780 O O . ASP A 1 98 ? -0.618 1.881 22.538 1.00 92.75 98 ASP A O 1
ATOM 784 N N . GLU A 1 99 ? -2.819 1.493 22.762 1.00 95.38 99 GLU A N 1
ATOM 785 C CA . GLU A 1 99 ? -2.760 0.686 23.997 1.00 95.38 99 GLU A CA 1
ATOM 786 C C . GLU A 1 99 ? -2.678 -0.833 23.734 1.00 95.38 99 GLU A C 1
ATOM 788 O O . GLU A 1 99 ? -2.375 -1.583 24.661 1.00 95.38 99 GLU A O 1
ATOM 793 N N . GLU A 1 100 ? -2.914 -1.289 22.499 1.00 95.25 100 GLU A N 1
ATOM 794 C CA . GLU A 1 100 ? -3.045 -2.708 22.142 1.00 95.25 100 GLU A CA 1
ATOM 795 C C . GLU A 1 100 ? -1.945 -3.155 21.164 1.00 95.25 100 GLU A C 1
ATOM 797 O O . GLU A 1 100 ? -1.960 -2.804 19.985 1.00 95.25 100 GLU A O 1
ATOM 802 N N . ASP A 1 101 ? -1.027 -4.017 21.615 1.00 88.25 101 ASP A N 1
ATOM 803 C CA . ASP A 1 101 ? 0.127 -4.495 20.822 1.00 88.25 101 ASP A CA 1
ATOM 804 C C . ASP A 1 101 ? -0.259 -5.282 19.547 1.00 88.25 101 ASP A C 1
ATOM 806 O O . ASP A 1 101 ? 0.556 -5.470 18.634 1.00 88.25 101 ASP A O 1
ATOM 810 N N . GLY A 1 102 ? -1.499 -5.778 19.489 1.00 90.38 102 GLY A N 1
ATOM 811 C CA . GLY A 1 102 ? -2.054 -6.517 18.354 1.00 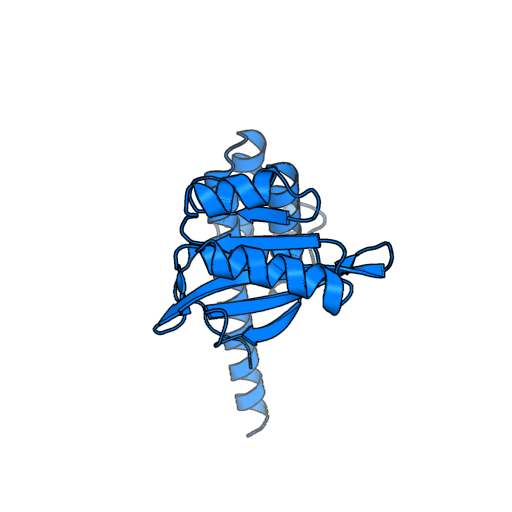90.38 102 GLY A CA 1
ATOM 812 C C . GLY A 1 102 ? -2.615 -5.634 17.237 1.00 90.38 102 GLY A C 1
ATOM 813 O O . GLY A 1 102 ? -3.047 -6.170 16.214 1.00 90.38 102 GLY A O 1
ATOM 814 N N . LEU A 1 103 ? -2.641 -4.308 17.408 1.00 94.88 103 LEU A N 1
ATOM 815 C CA . LEU A 1 103 ? -3.254 -3.384 16.458 1.00 94.88 103 LEU A CA 1
ATOM 816 C C . LEU A 1 103 ? -2.258 -2.385 15.872 1.00 94.88 103 LEU A C 1
ATOM 818 O O . LEU A 1 103 ? -1.553 -1.676 16.578 1.00 94.88 103 LEU A O 1
ATOM 822 N N . ASP A 1 104 ? -2.320 -2.237 14.554 1.00 94.12 104 ASP A N 1
ATOM 823 C CA . ASP A 1 104 ? -1.672 -1.163 13.813 1.00 94.12 104 ASP A CA 1
ATOM 824 C C . ASP A 1 104 ? -2.725 -0.270 13.154 1.00 94.12 104 ASP A C 1
ATOM 826 O O . ASP A 1 104 ? -3.804 -0.725 12.763 1.00 94.12 104 ASP A O 1
ATOM 830 N N . LEU A 1 105 ? -2.412 1.018 12.982 1.00 94.31 105 LEU A N 1
ATOM 831 C CA . LEU A 1 105 ? -3.285 1.949 12.268 1.00 94.31 105 LEU A CA 1
ATOM 832 C C . LEU A 1 105 ? -2.567 2.682 11.147 1.00 94.31 105 LEU A C 1
ATOM 834 O O . LEU A 1 105 ? -1.458 3.191 11.308 1.00 94.31 105 LEU A O 1
ATOM 838 N N . ILE A 1 106 ? -3.287 2.827 10.041 1.00 94.00 106 ILE A N 1
ATOM 839 C CA . ILE A 1 106 ? -2.884 3.600 8.880 1.00 94.00 106 ILE A CA 1
ATOM 840 C C . ILE A 1 106 ? -4.009 4.565 8.517 1.00 94.00 106 ILE A C 1
ATOM 842 O O . ILE A 1 106 ? -5.192 4.219 8.433 1.00 94.00 106 ILE A O 1
ATOM 846 N N . SER A 1 107 ? -3.631 5.820 8.304 1.00 91.25 107 SER A N 1
ATOM 847 C CA . SER A 1 107 ? -4.536 6.871 7.852 1.00 91.25 107 SER A CA 1
ATOM 848 C C . SER A 1 107 ? -3.807 7.877 6.976 1.00 91.25 107 SER A C 1
ATOM 850 O O . SER A 1 107 ? -2.581 7.905 6.936 1.00 91.25 107 SER A O 1
ATOM 852 N N . LEU A 1 108 ? -4.555 8.787 6.353 1.00 84.88 108 LEU A N 1
ATOM 853 C CA . LEU A 1 108 ? -3.986 9.868 5.540 1.00 84.88 108 LEU A CA 1
ATOM 854 C C . LEU A 1 108 ? -2.873 10.665 6.244 1.00 84.88 108 LEU A C 1
ATOM 856 O O . LEU A 1 108 ? -1.959 11.146 5.583 1.00 84.88 108 LEU A O 1
ATOM 860 N N . SER A 1 109 ? -2.950 10.823 7.570 1.00 80.12 109 SER A N 1
ATOM 861 C CA . SER A 1 109 ? -1.966 11.575 8.359 1.00 80.12 109 SER A CA 1
ATOM 862 C C . SER A 1 109 ? -0.919 10.713 9.065 1.00 80.12 109 SER A C 1
ATOM 864 O O . SER A 1 109 ? -0.020 11.259 9.701 1.00 80.12 109 SER A O 1
ATOM 866 N N . ARG A 1 110 ? -1.022 9.383 8.986 1.00 80.00 110 ARG A N 1
ATOM 867 C CA . ARG A 1 110 ? -0.078 8.440 9.599 1.00 80.00 110 ARG A CA 1
ATOM 868 C C . ARG A 1 110 ? 0.066 7.243 8.673 1.00 80.00 110 ARG A C 1
ATOM 870 O O . ARG A 1 110 ? -0.802 6.373 8.670 1.00 80.00 110 ARG A O 1
ATOM 877 N N . ARG A 1 111 ? 1.145 7.233 7.890 1.00 74.94 111 ARG A N 1
ATOM 878 C CA . ARG A 1 111 ? 1.540 6.066 7.097 1.00 74.94 111 ARG A CA 1
ATOM 879 C C . ARG A 1 111 ? 2.342 5.106 7.972 1.00 74.94 111 ARG A C 1
ATOM 881 O O . ARG A 1 111 ? 3.080 5.562 8.846 1.00 74.94 111 ARG A O 1
ATOM 888 N N . GLY A 1 112 ? 2.159 3.808 7.748 1.00 76.31 112 GLY A N 1
ATOM 889 C CA . GLY A 1 112 ? 2.810 2.744 8.520 1.00 76.31 112 GLY A CA 1
ATOM 890 C C . GLY A 1 112 ? 4.131 2.249 7.928 1.00 76.31 112 GLY A C 1
ATOM 891 O O . GLY A 1 112 ? 4.751 1.376 8.520 1.00 76.31 112 GLY A O 1
ATOM 892 N N . HIS A 1 113 ? 4.555 2.785 6.780 1.00 86.19 113 HIS A N 1
ATOM 893 C CA . HIS A 1 113 ? 5.612 2.193 5.957 1.00 86.19 113 HIS A CA 1
ATOM 894 C C . HIS A 1 113 ? 6.880 3.039 5.904 1.00 86.19 113 HIS A C 1
ATOM 896 O O . HIS A 1 113 ? 6.840 4.269 5.805 1.00 86.19 113 HIS A O 1
ATOM 902 N N . SER A 1 114 ? 8.015 2.352 5.930 1.00 89.25 114 SER A N 1
ATOM 903 C CA . SER A 1 114 ? 9.339 2.915 5.709 1.00 89.25 114 SER A CA 1
ATOM 904 C C . SER A 1 114 ? 9.615 3.144 4.221 1.00 89.25 114 SER A C 1
ATOM 906 O O . SER A 1 114 ? 9.067 2.479 3.343 1.00 89.25 114 SER A O 1
ATOM 908 N N . THR A 1 115 ? 10.543 4.055 3.923 1.00 90.19 115 THR A N 1
ATOM 909 C CA . THR A 1 115 ? 11.020 4.295 2.552 1.00 90.19 115 THR A CA 1
ATOM 910 C C . THR A 1 115 ? 11.555 3.019 1.896 1.00 90.19 115 THR A C 1
ATOM 912 O O . THR A 1 115 ? 11.329 2.806 0.712 1.00 90.19 115 THR A O 1
ATOM 915 N N . ILE A 1 116 ? 12.226 2.152 2.661 1.00 92.50 116 ILE A N 1
ATOM 916 C CA . ILE A 1 116 ? 12.814 0.903 2.153 1.00 92.50 116 ILE A CA 1
ATOM 917 C C . ILE A 1 116 ? 11.725 -0.070 1.693 1.00 92.50 116 ILE A C 1
ATOM 919 O O . ILE A 1 116 ? 11.847 -0.649 0.616 1.00 92.50 116 ILE A O 1
ATOM 923 N N . GLU A 1 117 ? 10.649 -0.217 2.469 1.00 94.06 117 GLU A N 1
ATOM 924 C CA . GLU A 1 117 ? 9.514 -1.064 2.088 1.00 94.06 117 GLU A CA 1
ATOM 925 C C . GLU A 1 117 ? 8.878 -0.578 0.784 1.00 94.06 117 GLU A C 1
ATOM 927 O O . GLU A 1 117 ? 8.660 -1.367 -0.134 1.00 94.06 117 GLU A O 1
ATOM 932 N N . VAL A 1 118 ? 8.651 0.732 0.657 1.00 94.94 118 VAL A N 1
ATOM 933 C CA . VAL A 1 118 ? 8.048 1.301 -0.555 1.00 94.94 118 VAL A CA 1
ATOM 934 C C . VAL A 1 118 ? 8.972 1.159 -1.771 1.00 94.94 118 VAL A C 1
ATOM 936 O O . VAL A 1 118 ? 8.490 0.860 -2.862 1.00 94.94 118 VAL A O 1
ATOM 939 N N . ILE A 1 119 ? 10.292 1.307 -1.608 1.00 95.62 119 ILE A N 1
ATOM 940 C CA . ILE A 1 119 ? 11.265 1.040 -2.683 1.00 95.62 119 ILE A CA 1
ATOM 941 C C . ILE A 1 119 ? 11.165 -0.417 -3.142 1.00 95.62 119 ILE A C 1
ATOM 943 O O . ILE A 1 119 ? 11.022 -0.669 -4.337 1.00 95.62 119 ILE A O 1
ATOM 947 N N . GLY A 1 120 ? 11.189 -1.370 -2.206 1.00 95.00 120 GLY A N 1
ATOM 948 C CA . GLY A 1 120 ? 11.089 -2.793 -2.532 1.00 95.00 120 GLY A CA 1
ATOM 949 C C . GLY A 1 120 ? 9.787 -3.136 -3.261 1.00 95.00 120 GLY A C 1
ATOM 950 O O . GLY A 1 120 ? 9.801 -3.869 -4.249 1.00 95.00 120 GLY A O 1
ATOM 951 N N . ALA A 1 121 ? 8.666 -2.548 -2.834 1.00 96.12 121 ALA A N 1
ATOM 952 C CA . ALA A 1 121 ? 7.375 -2.736 -3.487 1.00 96.12 121 ALA A CA 1
ATOM 953 C C . ALA A 1 121 ? 7.347 -2.161 -4.917 1.00 96.12 121 ALA A C 1
ATOM 955 O O . ALA A 1 121 ? 6.853 -2.825 -5.831 1.00 96.12 121 ALA A O 1
ATOM 956 N N . ASN A 1 122 ? 7.916 -0.968 -5.137 1.00 97.00 122 ASN A N 1
ATOM 957 C CA . ASN A 1 122 ? 8.067 -0.395 -6.479 1.00 97.00 122 ASN A CA 1
ATOM 958 C C . ASN A 1 122 ? 8.921 -1.296 -7.378 1.00 97.00 122 ASN A C 1
ATOM 960 O O . ASN A 1 122 ? 8.495 -1.643 -8.478 1.00 97.00 122 ASN A O 1
ATOM 964 N N . GLN A 1 123 ? 10.091 -1.729 -6.899 1.00 94.38 123 GLN A N 1
ATOM 965 C CA . GLN A 1 123 ? 11.001 -2.595 -7.657 1.00 94.38 123 GLN A CA 1
ATOM 966 C C . GLN A 1 123 ? 10.347 -3.927 -8.038 1.00 94.38 123 GLN A C 1
ATOM 968 O O . GLN A 1 123 ? 10.459 -4.361 -9.184 1.00 94.38 123 GLN A O 1
ATOM 973 N N . SER A 1 124 ? 9.604 -4.542 -7.114 1.00 94.44 124 SER A N 1
ATOM 974 C CA . SER A 1 124 ? 8.851 -5.774 -7.376 1.00 94.44 124 SER A CA 1
ATOM 975 C C . SER A 1 124 ? 7.815 -5.590 -8.497 1.00 94.44 124 SER A C 1
ATOM 977 O O . SER A 1 124 ? 7.750 -6.386 -9.442 1.00 94.44 124 SER A O 1
ATOM 979 N N . ARG A 1 125 ? 7.050 -4.488 -8.465 1.00 95.00 125 ARG A N 1
ATOM 980 C CA . ARG A 1 125 ? 6.056 -4.176 -9.508 1.00 95.00 125 ARG A CA 1
ATOM 981 C C . ARG A 1 125 ? 6.685 -3.816 -10.848 1.00 95.00 125 ARG A C 1
ATOM 983 O O . ARG A 1 125 ? 6.197 -4.276 -11.878 1.00 95.00 125 ARG A O 1
ATOM 990 N N . ILE A 1 126 ? 7.772 -3.044 -10.852 1.00 95.75 126 ILE A N 1
ATOM 991 C CA . ILE A 1 126 ? 8.564 -2.765 -12.059 1.00 95.75 126 ILE A CA 1
ATOM 992 C C . ILE A 1 126 ? 9.026 -4.081 -12.686 1.00 95.75 126 ILE A C 1
ATOM 994 O O . ILE A 1 126 ? 8.830 -4.281 -13.884 1.00 95.75 126 ILE A O 1
ATOM 998 N N . GLY A 1 127 ? 9.570 -4.997 -11.878 1.00 94.56 127 GLY A N 1
ATOM 999 C CA . GLY A 1 127 ? 9.994 -6.319 -12.329 1.00 94.56 127 GLY A CA 1
ATOM 1000 C C . GLY A 1 127 ? 8.860 -7.094 -12.993 1.00 94.56 127 GLY A C 1
ATOM 1001 O O . GLY A 1 127 ? 8.983 -7.492 -14.149 1.00 94.56 127 GLY A O 1
ATOM 1002 N N . SER A 1 128 ? 7.719 -7.192 -12.313 1.00 93.56 128 SER A N 1
ATOM 1003 C CA . SER A 1 128 ? 6.526 -7.889 -12.816 1.00 93.56 128 SER A CA 1
ATOM 1004 C C . SER A 1 128 ? 6.020 -7.293 -14.138 1.00 93.56 128 SER A C 1
ATOM 1006 O O . SER A 1 128 ? 5.700 -8.007 -15.088 1.00 93.56 128 SER A O 1
ATOM 1008 N N . LEU A 1 129 ? 5.990 -5.962 -14.247 1.00 95.00 129 LEU A N 1
ATOM 1009 C CA . LEU A 1 129 ? 5.602 -5.269 -15.477 1.00 95.00 129 LEU A CA 1
ATOM 1010 C C . LEU A 1 129 ? 6.597 -5.504 -16.620 1.00 95.00 129 LEU A C 1
ATOM 1012 O O . LEU A 1 129 ? 6.175 -5.659 -17.769 1.00 95.00 129 LEU A O 1
ATOM 1016 N N . CYS A 1 130 ? 7.898 -5.533 -16.327 1.00 94.62 130 CYS A N 1
ATOM 1017 C CA . CYS A 1 130 ? 8.940 -5.854 -17.300 1.00 94.62 130 CYS A CA 1
ATOM 1018 C C . CYS A 1 130 ? 8.840 -7.307 -17.776 1.00 94.62 130 CYS A C 1
ATOM 1020 O O . CYS A 1 130 ? 8.915 -7.547 -18.978 1.00 94.62 130 CYS A O 1
ATOM 1022 N N . GLU A 1 131 ? 8.587 -8.266 -16.887 1.00 93.69 131 GLU A N 1
ATOM 1023 C CA . GLU A 1 131 ? 8.354 -9.665 -17.267 1.00 93.69 131 GLU A CA 1
ATOM 1024 C C . GLU A 1 131 ? 7.183 -9.793 -18.241 1.00 93.69 131 GLU A C 1
ATOM 1026 O O . GLU A 1 131 ? 7.315 -10.405 -19.301 1.00 93.69 131 GLU A O 1
ATOM 1031 N N . VAL A 1 132 ? 6.057 -9.142 -17.942 1.00 92.12 132 VAL A N 1
ATOM 1032 C CA . VAL A 1 132 ? 4.866 -9.206 -18.798 1.00 92.12 132 VAL A CA 1
ATOM 1033 C C . VAL A 1 132 ? 5.073 -8.490 -20.137 1.00 92.12 132 VAL A C 1
ATOM 1035 O O . VAL A 1 132 ? 4.631 -8.986 -21.174 1.00 92.12 132 VAL A O 1
ATOM 1038 N N . LYS A 1 133 ? 5.716 -7.315 -20.148 1.00 90.81 133 LYS A N 1
ATOM 1039 C CA . LYS A 1 133 ? 5.867 -6.499 -21.369 1.00 90.81 133 LYS A CA 1
ATOM 1040 C C . LYS A 1 133 ? 7.045 -6.918 -22.244 1.00 90.81 133 LYS A C 1
ATOM 1042 O O . LYS A 1 133 ? 6.957 -6.807 -23.466 1.00 90.81 133 LYS A O 1
ATOM 1047 N N . CYS A 1 134 ? 8.135 -7.353 -21.626 1.00 91.62 134 CYS A N 1
ATOM 1048 C CA . CYS A 1 134 ? 9.430 -7.558 -22.271 1.00 91.62 134 CYS A CA 1
ATOM 1049 C C . CYS A 1 134 ? 9.916 -9.013 -22.194 1.00 91.62 134 CYS A C 1
ATOM 1051 O O . CYS A 1 134 ? 10.892 -9.348 -22.859 1.00 91.62 134 CYS A O 1
ATOM 1053 N N . GLY A 1 135 ? 9.254 -9.882 -21.421 1.00 91.31 135 GLY A N 1
ATOM 1054 C CA . GLY A 1 135 ? 9.650 -11.281 -21.224 1.00 91.31 135 GLY A CA 1
ATOM 1055 C C . GLY A 1 135 ? 10.705 -11.496 -20.133 1.00 91.31 135 GLY A C 1
ATOM 1056 O O . GLY A 1 135 ? 11.108 -12.633 -19.907 1.00 91.31 135 GLY A O 1
ATOM 1057 N N . GLY A 1 136 ? 11.150 -10.432 -19.461 1.00 90.88 136 GLY A N 1
ATOM 1058 C CA . GLY A 1 136 ? 12.120 -10.489 -18.370 1.00 90.88 136 GLY A CA 1
ATOM 1059 C C . GLY A 1 136 ? 12.588 -9.102 -17.934 1.00 90.88 136 GLY A C 1
ATOM 1060 O O . GLY A 1 136 ? 12.289 -8.098 -18.589 1.00 90.88 136 GLY A O 1
ATOM 1061 N N . LEU A 1 137 ? 13.331 -9.050 -16.826 1.00 90.31 137 LEU A N 1
ATOM 1062 C CA . LEU A 1 137 ? 14.045 -7.844 -16.413 1.00 90.31 137 LEU A CA 1
ATOM 1063 C C . LEU A 1 137 ? 15.344 -7.698 -17.224 1.00 90.31 137 LEU A C 1
ATOM 1065 O O . LEU A 1 137 ? 16.018 -8.700 -17.466 1.00 90.31 137 LEU A O 1
ATOM 1069 N N . PRO A 1 138 ? 15.718 -6.473 -17.627 1.00 88.19 138 PRO A N 1
ATOM 1070 C CA . PRO A 1 138 ? 17.028 -6.226 -18.217 1.00 88.19 138 PRO A CA 1
ATOM 1071 C C . PRO A 1 138 ? 18.135 -6.478 -17.180 1.00 88.19 138 PRO A C 1
ATOM 1073 O O . PRO A 1 138 ? 18.018 -6.041 -16.036 1.00 88.19 138 PRO A O 1
ATOM 1076 N N . GLU A 1 139 ? 19.217 -7.158 -17.570 1.00 88.38 139 GLU A N 1
ATOM 1077 C CA . GLU A 1 139 ? 20.384 -7.352 -16.693 1.00 88.38 139 GLU A CA 1
ATOM 1078 C C . GLU A 1 139 ? 21.257 -6.094 -16.643 1.00 88.38 139 GLU A C 1
ATOM 1080 O O . GLU A 1 139 ? 21.938 -5.826 -15.649 1.00 88.38 139 GLU A O 1
ATOM 1085 N N . ARG A 1 140 ? 21.236 -5.313 -17.726 1.00 87.44 140 ARG A N 1
ATOM 1086 C CA . ARG A 1 140 ? 21.966 -4.058 -17.878 1.00 87.44 140 ARG A CA 1
ATOM 1087 C C . ARG A 1 140 ? 21.063 -2.968 -18.420 1.00 87.44 140 ARG A C 1
ATOM 1089 O O . ARG A 1 140 ? 20.081 -3.221 -19.109 1.00 87.44 140 ARG A O 1
ATOM 1096 N N . GLU A 1 141 ? 21.453 -1.724 -18.174 1.00 83.38 141 GLU A N 1
ATOM 1097 C CA . GLU A 1 141 ? 20.733 -0.556 -18.682 1.00 83.38 141 GLU A CA 1
ATOM 1098 C C . GLU A 1 141 ? 20.567 -0.581 -20.212 1.00 83.38 141 GLU A C 1
ATOM 1100 O O . GLU A 1 141 ? 19.476 -0.320 -20.713 1.00 83.38 141 GLU A O 1
ATOM 1105 N N . GLU A 1 142 ? 21.610 -0.999 -20.935 1.00 86.00 142 GLU A N 1
ATOM 1106 C CA . GLU A 1 142 ? 21.634 -1.143 -22.399 1.00 86.00 142 GLU A CA 1
ATOM 1107 C C . GLU A 1 142 ? 20.653 -2.194 -22.953 1.00 86.00 142 GLU A C 1
ATOM 1109 O O . GLU A 1 142 ? 20.236 -2.100 -24.110 1.00 86.00 142 GLU A O 1
ATOM 1114 N N . ASP A 1 143 ? 20.225 -3.160 -22.134 1.00 89.50 143 ASP A N 1
ATOM 1115 C CA . ASP A 1 143 ? 19.235 -4.165 -22.536 1.00 89.50 143 ASP A CA 1
ATOM 1116 C C . ASP A 1 143 ? 17.818 -3.568 -22.587 1.00 89.50 143 ASP A C 1
ATOM 1118 O O . ASP A 1 143 ? 16.926 -4.077 -23.278 1.00 89.50 143 ASP A O 1
ATOM 1122 N N . CYS A 1 144 ? 17.589 -2.462 -21.868 1.00 91.69 144 CYS A N 1
ATOM 1123 C CA . CYS A 1 144 ? 16.304 -1.788 -21.824 1.00 91.69 144 CYS A CA 1
ATOM 1124 C C . CYS A 1 144 ? 16.144 -0.823 -23.005 1.00 91.69 144 CYS A C 1
ATOM 1126 O O . CYS A 1 144 ? 16.595 0.316 -22.980 1.00 91.69 144 CYS A O 1
ATOM 1128 N N . LYS A 1 145 ? 15.358 -1.221 -24.008 1.00 90.75 145 LYS A N 1
ATOM 1129 C CA . LYS A 1 145 ? 14.989 -0.360 -25.155 1.00 90.75 145 LYS A CA 1
ATOM 1130 C C . LYS A 1 145 ? 13.932 0.704 -24.819 1.00 90.75 145 LYS A C 1
ATOM 1132 O O . LYS A 1 145 ? 13.261 1.223 -25.708 1.00 90.75 145 LYS A O 1
ATOM 1137 N N . GLY A 1 146 ? 13.711 0.960 -23.530 1.00 91.88 146 GLY A N 1
ATOM 1138 C CA . GLY A 1 146 ? 12.684 1.869 -23.029 1.00 91.88 146 GLY A CA 1
ATOM 1139 C C . GLY A 1 146 ? 13.065 3.347 -23.086 1.00 91.88 146 GLY A C 1
ATOM 1140 O O . GLY A 1 146 ? 12.188 4.183 -22.876 1.00 91.88 146 GLY A O 1
ATOM 1141 N N . LEU A 1 147 ? 14.333 3.649 -23.371 1.00 91.81 147 LEU A N 1
ATOM 1142 C CA . LEU A 1 147 ? 14.905 4.985 -23.500 1.00 91.81 147 LEU A CA 1
ATOM 1143 C C . LEU A 1 147 ? 15.765 5.015 -24.773 1.00 91.81 147 LEU A C 1
ATOM 1145 O O . LEU A 1 147 ? 16.664 4.189 -24.922 1.00 91.81 147 LEU A O 1
ATOM 1149 N N . VAL A 1 148 ? 15.464 5.920 -25.704 1.00 92.06 148 VAL A N 1
ATOM 1150 C CA . VAL A 1 148 ? 16.194 6.078 -26.975 1.00 92.06 148 VAL A CA 1
ATOM 1151 C C . VAL A 1 148 ? 16.358 7.567 -27.242 1.00 92.06 148 VAL A C 1
ATOM 1153 O O . VAL A 1 148 ? 15.373 8.289 -27.173 1.00 92.06 148 VAL A O 1
ATOM 1156 N N . ASP A 1 149 ? 17.580 8.018 -27.535 1.00 90.12 149 ASP A N 1
ATOM 1157 C CA . ASP A 1 149 ? 17.893 9.429 -27.819 1.00 90.12 149 ASP A CA 1
ATOM 1158 C C . ASP A 1 149 ? 17.319 10.406 -26.765 1.00 90.12 149 ASP A C 1
ATOM 1160 O O . ASP A 1 149 ? 16.738 11.434 -27.100 1.00 90.12 149 ASP A O 1
ATOM 1164 N N . ASP A 1 150 ? 17.462 10.054 -25.478 1.00 87.12 150 ASP A N 1
ATOM 1165 C CA . ASP A 1 150 ? 16.916 10.770 -24.308 1.00 87.12 150 ASP A CA 1
ATOM 1166 C C . ASP A 1 150 ? 15.373 10.849 -24.229 1.00 87.12 150 ASP A C 1
ATOM 1168 O O . ASP A 1 150 ? 14.816 11.537 -23.368 1.00 87.12 150 ASP A O 1
ATOM 1172 N N . GLU A 1 151 ? 14.654 10.094 -25.064 1.00 93.50 151 GLU A N 1
ATOM 1173 C CA . GLU A 1 151 ? 13.196 9.993 -25.038 1.00 93.50 151 GLU A CA 1
ATOM 1174 C C . GLU A 1 151 ? 12.716 8.658 -24.450 1.00 93.50 151 GLU A C 1
ATOM 1176 O O . GLU A 1 151 ? 13.098 7.564 -24.881 1.00 93.50 151 GLU A O 1
ATOM 1181 N N . TYR A 1 152 ? 11.820 8.735 -23.461 1.00 93.62 152 TYR A N 1
ATOM 1182 C CA . TYR A 1 152 ? 11.192 7.553 -22.874 1.00 93.62 152 TYR A CA 1
ATOM 1183 C C . TYR A 1 152 ? 10.126 6.974 -23.810 1.00 93.62 152 TYR A C 1
ATOM 1185 O O . TYR A 1 152 ? 9.038 7.531 -23.956 1.00 93.62 152 TYR A O 1
ATOM 1193 N N . LEU A 1 153 ? 10.408 5.799 -24.369 1.00 94.12 153 LEU A N 1
ATOM 1194 C CA . LEU A 1 153 ? 9.458 4.997 -25.146 1.00 94.12 153 LEU A CA 1
ATOM 1195 C C . LEU A 1 153 ? 8.668 4.012 -24.272 1.00 94.12 153 LEU A C 1
ATOM 1197 O O . LEU A 1 153 ? 7.617 3.515 -24.679 1.00 94.12 153 LEU A O 1
ATOM 1201 N N . CYS A 1 154 ? 9.166 3.711 -23.068 1.00 93.94 154 CYS A N 1
ATOM 1202 C CA . CYS A 1 154 ? 8.520 2.824 -22.107 1.00 93.94 154 CYS A CA 1
ATOM 1203 C C . CYS A 1 154 ? 8.202 3.560 -20.805 1.00 93.94 154 CYS A C 1
ATOM 1205 O O . CYS A 1 154 ? 9.095 4.025 -20.098 1.00 93.94 154 CYS A O 1
ATOM 1207 N N . GLU A 1 155 ? 6.924 3.589 -20.433 1.00 95.50 155 GLU A N 1
ATOM 1208 C CA . GLU A 1 155 ? 6.501 4.251 -19.198 1.00 95.50 155 GLU A CA 1
ATOM 1209 C C . GLU A 1 155 ? 6.995 3.542 -17.931 1.00 95.50 155 GLU A C 1
ATOM 1211 O O . GLU A 1 155 ? 7.302 4.202 -16.945 1.00 95.50 155 GLU A O 1
ATOM 1216 N N . VAL A 1 156 ? 7.171 2.214 -17.977 1.00 95.44 156 VAL A N 1
ATOM 1217 C CA . VAL A 1 156 ? 7.776 1.459 -16.863 1.00 95.44 156 VAL A CA 1
ATOM 1218 C C . VAL A 1 156 ? 9.220 1.905 -16.649 1.00 95.44 156 VAL A C 1
ATOM 1220 O O . VAL A 1 156 ? 9.627 2.115 -15.513 1.00 95.44 156 VAL A O 1
ATOM 1223 N N . ARG A 1 157 ? 9.977 2.114 -17.738 1.00 95.38 157 ARG A N 1
ATOM 1224 C CA . ARG A 1 157 ? 11.354 2.613 -17.658 1.00 95.38 157 ARG A CA 1
ATOM 1225 C C . ARG A 1 157 ? 11.396 4.012 -17.044 1.00 95.38 157 ARG A C 1
ATOM 1227 O O . ARG A 1 157 ? 12.184 4.241 -16.138 1.00 95.38 157 ARG A O 1
ATOM 1234 N N . ARG A 1 158 ? 10.504 4.908 -17.476 1.00 96.44 158 ARG A N 1
ATOM 1235 C CA . ARG A 1 158 ? 10.389 6.252 -16.896 1.00 96.44 158 ARG A CA 1
ATOM 1236 C C . ARG A 1 158 ? 10.112 6.214 -15.393 1.00 96.44 158 ARG A C 1
ATOM 1238 O O . ARG A 1 158 ? 10.800 6.887 -14.640 1.00 96.44 158 ARG A O 1
ATOM 1245 N N . ILE A 1 159 ? 9.124 5.426 -14.960 1.00 96.81 159 ILE A N 1
ATOM 1246 C CA . ILE A 1 159 ? 8.785 5.314 -13.533 1.00 96.81 159 ILE A CA 1
ATOM 1247 C C . ILE A 1 159 ? 9.930 4.677 -12.743 1.00 96.81 159 ILE A C 1
ATOM 1249 O O . ILE A 1 159 ? 10.165 5.075 -11.610 1.00 96.81 159 ILE A O 1
ATOM 1253 N N . SER A 1 160 ? 10.662 3.723 -13.322 1.00 95.62 160 SER A N 1
ATOM 1254 C CA . SER A 1 160 ? 11.850 3.141 -12.688 1.00 95.62 160 SER A CA 1
ATOM 1255 C C . SER A 1 160 ? 12.920 4.197 -12.410 1.00 95.62 160 SER A C 1
ATOM 1257 O O . SER A 1 160 ? 13.413 4.283 -11.289 1.00 95.62 160 SER A O 1
ATOM 1259 N N . ASP A 1 161 ? 13.232 5.038 -13.397 1.00 95.38 161 ASP A N 1
ATOM 1260 C CA . ASP A 1 161 ? 14.241 6.091 -13.250 1.00 95.38 161 ASP A CA 1
ATOM 1261 C C . ASP A 1 161 ? 13.773 7.185 -12.263 1.00 95.38 161 ASP A C 1
ATOM 1263 O O . ASP A 1 161 ? 14.560 7.645 -11.426 1.00 95.38 161 ASP A O 1
ATOM 1267 N N . ASP A 1 162 ? 12.480 7.547 -12.298 1.00 97.00 162 ASP A N 1
ATOM 1268 C CA . ASP A 1 162 ? 11.836 8.433 -11.313 1.00 97.00 162 ASP A CA 1
ATOM 1269 C C . ASP A 1 162 ? 11.949 7.835 -9.891 1.00 97.00 162 ASP A C 1
ATOM 1271 O O . ASP A 1 162 ? 12.396 8.510 -8.960 1.00 97.00 162 ASP A O 1
ATOM 1275 N N . THR A 1 163 ? 11.627 6.545 -9.733 1.00 96.00 163 THR A N 1
ATOM 1276 C CA . THR A 1 163 ? 11.675 5.805 -8.459 1.00 96.00 163 THR A CA 1
ATOM 1277 C C . THR A 1 163 ? 13.085 5.814 -7.875 1.00 96.00 163 THR A C 1
ATOM 1279 O O . THR A 1 163 ? 13.265 6.139 -6.700 1.00 96.00 163 THR A O 1
ATOM 1282 N N . ASP A 1 164 ? 14.104 5.512 -8.682 1.00 95.50 164 ASP A N 1
ATOM 1283 C CA . ASP A 1 164 ? 15.506 5.513 -8.250 1.00 95.50 164 ASP A CA 1
ATOM 1284 C C . ASP A 1 164 ? 15.977 6.913 -7.834 1.00 95.50 164 ASP A C 1
ATOM 1286 O O . ASP A 1 164 ? 16.771 7.083 -6.899 1.00 95.50 164 ASP A O 1
ATOM 1290 N N . PHE A 1 165 ? 15.500 7.956 -8.512 1.00 96.88 165 PHE A N 1
ATOM 1291 C CA . PHE A 1 165 ? 15.751 9.331 -8.100 1.00 96.88 165 PHE A CA 1
ATOM 1292 C C . PHE A 1 165 ? 15.065 9.661 -6.766 1.00 96.88 165 PHE A C 1
ATOM 1294 O O . PHE A 1 165 ? 15.733 10.111 -5.830 1.00 96.88 165 PHE A O 1
ATOM 1301 N N . HIS A 1 166 ? 13.768 9.384 -6.627 1.00 97.56 166 HIS A N 1
ATOM 1302 C CA . HIS A 1 166 ? 13.011 9.656 -5.404 1.00 97.56 166 HIS A CA 1
ATOM 1303 C C . HIS A 1 166 ? 13.526 8.860 -4.199 1.00 97.56 166 HIS A C 1
ATOM 1305 O O . HIS A 1 166 ? 13.583 9.396 -3.088 1.00 97.56 166 HIS A O 1
ATOM 1311 N N . ALA A 1 167 ? 13.976 7.623 -4.418 1.00 95.31 167 ALA A N 1
ATOM 1312 C CA . ALA A 1 167 ? 14.625 6.784 -3.420 1.00 95.31 167 ALA A CA 1
ATOM 1313 C C . ALA A 1 167 ? 15.905 7.434 -2.881 1.00 95.31 167 ALA A C 1
ATOM 1315 O O . ALA A 1 167 ? 16.057 7.582 -1.667 1.00 95.31 167 ALA A O 1
ATOM 1316 N N . ARG A 1 168 ? 16.792 7.898 -3.774 1.00 95.75 168 ARG A N 1
ATOM 1317 C CA . ARG A 1 168 ? 18.032 8.605 -3.397 1.00 95.75 168 ARG A CA 1
ATOM 1318 C C . ARG A 1 168 ? 17.762 9.884 -2.610 1.00 95.75 168 ARG A C 1
ATOM 1320 O O . ARG A 1 168 ? 18.536 10.223 -1.718 1.00 95.75 168 ARG A O 1
ATOM 1327 N N . MET A 1 169 ? 16.668 10.575 -2.920 1.00 96.12 169 MET A N 1
ATOM 1328 C CA . MET A 1 169 ? 16.265 11.801 -2.227 1.00 96.12 169 MET A CA 1
ATOM 1329 C C . MET A 1 169 ? 15.472 11.551 -0.932 1.00 96.12 169 MET A C 1
ATOM 1331 O O . MET A 1 169 ? 15.227 12.492 -0.176 1.00 96.12 169 MET A O 1
ATOM 1335 N N . GLY A 1 170 ? 15.066 10.307 -0.657 1.00 92.12 170 GLY A N 1
ATOM 1336 C CA . GLY A 1 170 ? 14.243 9.955 0.502 1.00 92.12 170 GLY A CA 1
ATOM 1337 C C . GLY A 1 170 ? 12.808 10.494 0.433 1.00 92.12 170 GLY A C 1
ATOM 1338 O O . GLY A 1 170 ? 12.184 10.728 1.469 1.00 92.12 170 GLY A O 1
ATOM 1339 N N . TRP A 1 171 ? 12.273 10.730 -0.767 1.00 94.75 171 TRP A N 1
ATOM 1340 C CA . TRP A 1 171 ? 10.959 11.349 -0.967 1.00 94.75 171 TRP A CA 1
ATOM 1341 C C . TRP A 1 171 ? 9.828 10.316 -0.946 1.00 94.75 171 TRP A C 1
ATOM 1343 O O . TRP A 1 171 ? 9.306 9.917 -1.984 1.00 94.75 171 TRP A O 1
ATOM 1353 N N . LEU A 1 172 ? 9.411 9.915 0.259 1.00 91.88 172 LEU A N 1
ATOM 1354 C CA . LEU A 1 172 ? 8.381 8.888 0.462 1.00 91.88 172 LEU A CA 1
ATOM 1355 C C . LEU A 1 172 ? 7.057 9.182 -0.260 1.00 91.88 172 LEU A C 1
ATOM 1357 O O . LEU A 1 172 ? 6.443 8.268 -0.799 1.00 91.88 172 LEU A O 1
ATOM 1361 N N . SER A 1 173 ? 6.602 10.438 -0.283 1.00 91.38 173 SER A N 1
ATOM 1362 C CA . SER A 1 173 ? 5.359 10.785 -0.983 1.00 91.38 173 SER A CA 1
ATOM 1363 C C . SER A 1 173 ? 5.457 10.520 -2.484 1.00 91.38 173 SER A C 1
ATOM 1365 O O . SER A 1 173 ? 4.528 9.965 -3.051 1.00 91.38 173 SER A O 1
ATOM 1367 N N . MET A 1 174 ? 6.596 10.851 -3.096 1.00 95.56 174 MET A N 1
ATOM 1368 C CA . MET A 1 174 ? 6.816 10.651 -4.528 1.00 95.56 174 MET A CA 1
ATOM 1369 C C . MET A 1 174 ? 6.949 9.163 -4.863 1.00 95.56 174 MET A C 1
ATOM 1371 O O . MET A 1 174 ? 6.368 8.709 -5.835 1.00 95.56 174 MET A O 1
ATOM 1375 N N . LEU A 1 175 ? 7.601 8.378 -3.998 1.00 95.75 175 LEU A N 1
ATOM 1376 C CA . LEU A 1 175 ? 7.661 6.917 -4.140 1.00 95.75 175 LEU A CA 1
ATOM 1377 C C . LEU A 1 175 ? 6.280 6.247 -4.072 1.00 95.75 175 LEU A C 1
ATOM 1379 O O . LEU A 1 175 ? 6.054 5.219 -4.706 1.00 95.75 175 LEU A O 1
ATOM 1383 N N . MET A 1 176 ? 5.356 6.806 -3.286 1.00 94.19 176 MET A N 1
ATOM 1384 C CA . MET A 1 176 ? 3.968 6.334 -3.240 1.00 94.19 176 MET A CA 1
ATOM 1385 C C . MET A 1 176 ? 3.192 6.725 -4.500 1.00 94.19 176 MET A C 1
ATOM 1387 O O . MET A 1 176 ? 2.343 5.957 -4.951 1.00 94.19 176 MET A O 1
ATOM 1391 N N . ASP A 1 177 ? 3.488 7.890 -5.077 1.00 95.44 177 ASP A N 1
ATOM 1392 C CA . ASP A 1 177 ? 2.903 8.315 -6.349 1.00 95.44 177 ASP A CA 1
ATOM 1393 C C . ASP A 1 177 ? 3.425 7.446 -7.506 1.00 95.44 177 ASP A C 1
ATOM 1395 O O . ASP A 1 177 ? 2.638 7.010 -8.346 1.00 95.44 177 ASP A O 1
ATOM 1399 N N . ASP A 1 178 ? 4.718 7.109 -7.515 1.00 97.06 178 ASP A N 1
ATOM 1400 C CA . ASP A 1 178 ? 5.299 6.150 -8.464 1.00 97.06 178 ASP A CA 1
ATOM 1401 C C . ASP A 1 178 ? 4.633 4.779 -8.337 1.00 97.06 178 ASP A C 1
ATOM 1403 O O . ASP A 1 178 ? 4.197 4.205 -9.338 1.00 97.06 178 ASP A O 1
ATOM 1407 N N . PHE A 1 179 ? 4.442 4.300 -7.105 1.00 96.69 179 PHE A N 1
ATOM 1408 C CA . PHE A 1 179 ? 3.758 3.037 -6.845 1.00 96.69 179 PHE A CA 1
ATOM 1409 C C . PHE A 1 179 ? 2.314 3.047 -7.367 1.00 96.69 179 PHE A C 1
ATOM 1411 O O . PHE A 1 179 ? 1.880 2.086 -8.004 1.00 96.69 179 PHE A O 1
ATOM 1418 N N . SER A 1 180 ? 1.586 4.153 -7.173 1.00 96.00 180 SER A N 1
ATOM 1419 C CA . SER A 1 180 ? 0.247 4.349 -7.744 1.00 96.00 180 SER A CA 1
ATOM 1420 C C . SER A 1 180 ? 0.262 4.260 -9.273 1.00 96.00 180 SER A C 1
ATOM 1422 O O . SER A 1 180 ? -0.568 3.564 -9.851 1.00 96.00 180 SER A O 1
ATOM 1424 N N . ARG A 1 181 ? 1.226 4.910 -9.938 1.00 96.88 181 ARG A N 1
ATOM 1425 C CA . ARG A 1 181 ? 1.362 4.863 -11.406 1.00 96.88 181 ARG A CA 1
ATOM 1426 C C . ARG A 1 181 ? 1.660 3.446 -11.906 1.00 96.88 181 ARG A C 1
ATOM 1428 O O . ARG A 1 181 ? 1.173 3.054 -12.965 1.00 96.88 181 ARG A O 1
ATOM 1435 N N . LEU A 1 182 ? 2.436 2.659 -11.155 1.00 96.75 182 LEU A N 1
ATOM 1436 C CA . LEU A 1 182 ? 2.698 1.252 -11.486 1.00 96.75 182 LEU A CA 1
ATOM 1437 C C . LEU A 1 182 ? 1.435 0.387 -11.373 1.00 96.75 182 LEU A C 1
ATOM 1439 O O . LEU A 1 182 ? 1.228 -0.471 -12.231 1.00 96.75 182 LEU A O 1
ATOM 1443 N N . ILE A 1 183 ? 0.584 0.624 -10.366 1.00 94.50 183 ILE A N 1
ATOM 1444 C CA . ILE A 1 183 ? -0.718 -0.054 -10.233 1.00 94.50 183 ILE A CA 1
ATOM 1445 C C . ILE A 1 183 ? -1.593 0.237 -11.458 1.00 94.50 183 ILE A C 1
ATOM 1447 O O . ILE A 1 183 ? -2.103 -0.694 -12.083 1.00 94.50 183 ILE A O 1
ATOM 1451 N N . ASP A 1 184 ? -1.711 1.508 -11.850 1.00 93.81 184 ASP A N 1
ATOM 1452 C CA . ASP A 1 184 ? -2.505 1.911 -13.016 1.00 93.81 184 ASP A CA 1
ATOM 1453 C C . ASP A 1 184 ? -2.013 1.222 -14.300 1.00 93.81 184 ASP A C 1
ATOM 1455 O O . ASP A 1 184 ? -2.801 0.652 -15.060 1.00 93.81 184 ASP A O 1
ATOM 1459 N N . LEU A 1 185 ? -0.692 1.187 -14.512 1.00 94.12 185 LEU A N 1
ATOM 1460 C CA . LEU A 1 185 ? -0.093 0.500 -15.657 1.00 94.12 185 LEU A CA 1
ATOM 1461 C C . LEU A 1 185 ? -0.351 -1.007 -15.660 1.00 94.12 185 LEU A C 1
ATOM 1463 O O . LEU A 1 185 ? -0.516 -1.589 -16.736 1.00 94.12 185 LEU A O 1
ATOM 1467 N N . GLN A 1 186 ? -0.333 -1.650 -14.495 1.00 90.50 186 GLN A N 1
ATOM 1468 C CA . GLN A 1 186 ? -0.596 -3.080 -14.382 1.00 90.50 186 GLN A CA 1
ATOM 1469 C C . GLN A 1 186 ? -2.049 -3.396 -14.738 1.00 90.50 186 GLN A C 1
ATOM 1471 O O . GLN A 1 186 ? -2.293 -4.250 -15.593 1.00 90.50 186 GLN A O 1
ATOM 1476 N N . ASN A 1 187 ? -2.993 -2.640 -14.178 1.00 87.75 187 ASN A N 1
ATOM 1477 C CA . ASN A 1 187 ? -4.417 -2.773 -14.480 1.00 87.75 187 ASN A CA 1
ATOM 1478 C C . ASN A 1 187 ? -4.687 -2.620 -15.988 1.00 87.75 187 ASN A C 1
ATOM 1480 O O . ASN A 1 187 ? -5.402 -3.424 -16.592 1.00 87.75 187 ASN A O 1
ATOM 1484 N N . ASP A 1 188 ? -4.048 -1.645 -16.636 1.00 88.00 188 ASP A N 1
ATOM 1485 C CA . ASP A 1 188 ? -4.149 -1.437 -18.082 1.00 88.00 188 ASP A CA 1
ATOM 1486 C C . ASP A 1 188 ? -3.645 -2.633 -18.907 1.00 88.00 188 ASP A C 1
ATOM 1488 O O . ASP A 1 188 ? -4.208 -2.968 -19.958 1.00 88.00 188 ASP A O 1
ATOM 1492 N N . VAL A 1 189 ? -2.561 -3.274 -18.464 1.00 85.06 189 VAL A N 1
ATOM 1493 C CA . VAL A 1 189 ? -1.991 -4.457 -19.124 1.00 85.06 189 VAL A CA 1
ATOM 1494 C C . VAL A 1 189 ? -2.906 -5.669 -18.956 1.00 85.06 189 VAL A C 1
ATOM 1496 O O . VAL A 1 189 ? -3.140 -6.397 -19.928 1.00 85.06 189 VAL A O 1
ATOM 1499 N N . GLU A 1 190 ? -3.465 -5.873 -17.766 1.00 81.25 190 GLU A N 1
ATOM 1500 C CA . GLU A 1 190 ? -4.383 -6.976 -17.468 1.00 81.25 190 GLU A CA 1
ATOM 1501 C C . GLU A 1 190 ? -5.683 -6.870 -18.275 1.00 81.25 190 GLU A C 1
ATOM 1503 O O . GLU A 1 190 ? -6.125 -7.854 -18.883 1.00 81.25 190 GLU A O 1
ATOM 1508 N N . VAL A 1 191 ? -6.247 -5.662 -18.392 1.00 75.00 191 VAL A N 1
ATOM 1509 C CA . VAL A 1 191 ? -7.423 -5.396 -19.234 1.00 75.00 191 VAL A CA 1
ATOM 1510 C C . VAL A 1 191 ? -7.122 -5.710 -20.702 1.00 75.00 191 VAL A C 1
ATOM 1512 O O . VAL A 1 191 ? -7.861 -6.463 -21.342 1.00 75.00 191 VAL A O 1
ATOM 1515 N N . LYS A 1 192 ? -6.009 -5.200 -21.249 1.00 74.31 192 LYS A N 1
ATOM 1516 C CA . LYS A 1 192 ? -5.619 -5.445 -22.653 1.00 74.31 192 LYS A CA 1
ATOM 1517 C C . LYS A 1 192 ? -5.382 -6.928 -22.941 1.00 74.31 192 LYS A C 1
ATOM 1519 O O . LYS A 1 192 ? -5.739 -7.409 -24.019 1.00 74.31 192 LYS A O 1
ATOM 1524 N N . THR A 1 193 ? -4.803 -7.658 -21.992 1.00 69.69 193 THR A N 1
ATOM 1525 C CA . THR A 1 193 ? -4.529 -9.095 -22.132 1.00 69.69 193 THR A CA 1
ATOM 1526 C C . THR A 1 193 ? -5.818 -9.914 -22.096 1.00 69.69 193 THR A C 1
ATOM 1528 O O . THR A 1 193 ? -6.004 -10.803 -22.929 1.00 69.69 193 THR A O 1
ATOM 1531 N N . SER A 1 194 ? -6.742 -9.573 -21.196 1.00 66.94 194 SER A N 1
ATOM 1532 C CA . SER A 1 194 ? -8.045 -10.238 -21.072 1.00 66.94 194 SER A CA 1
ATOM 1533 C C . SER A 1 194 ? -8.904 -10.056 -22.328 1.00 66.94 194 SER A C 1
ATOM 1535 O O . SER A 1 194 ? -9.462 -11.023 -22.841 1.00 66.94 194 SER A O 1
ATOM 1537 N N . VAL A 1 195 ? -8.935 -8.842 -22.892 1.00 65.62 195 VAL A N 1
ATOM 1538 C CA . VAL A 1 195 ? -9.652 -8.554 -24.149 1.00 65.62 195 VAL A CA 1
ATOM 1539 C C . VAL A 1 195 ? -9.073 -9.349 -25.324 1.00 65.62 195 VAL A C 1
ATOM 1541 O O . VAL A 1 195 ? -9.828 -9.899 -26.122 1.00 65.62 195 VAL A O 1
ATOM 1544 N N . ARG A 1 196 ? -7.740 -9.456 -25.430 1.00 62.38 196 ARG A N 1
ATOM 1545 C CA . ARG A 1 196 ? -7.094 -10.237 -26.499 1.00 62.38 196 ARG A CA 1
ATOM 1546 C C . ARG A 1 196 ? -7.421 -11.727 -26.420 1.00 62.38 196 ARG A C 1
ATOM 1548 O O . ARG A 1 196 ? -7.639 -12.332 -27.462 1.00 62.38 196 ARG A O 1
ATOM 1555 N N . ARG A 1 197 ? -7.486 -12.315 -25.220 1.00 58.12 197 ARG A N 1
ATOM 1556 C CA . ARG A 1 197 ? -7.856 -13.734 -25.055 1.00 58.12 197 ARG A CA 1
ATOM 1557 C C . ARG A 1 197 ? -9.281 -14.008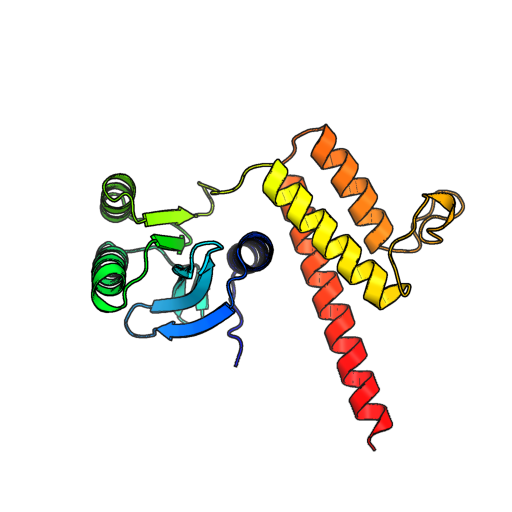 -25.540 1.00 58.12 197 ARG A C 1
ATOM 1559 O O . ARG A 1 197 ? -9.473 -14.898 -26.357 1.00 58.12 197 ARG A O 1
ATOM 1566 N N . LEU A 1 198 ? -10.240 -13.167 -25.152 1.00 58.59 198 LEU A N 1
ATOM 1567 C 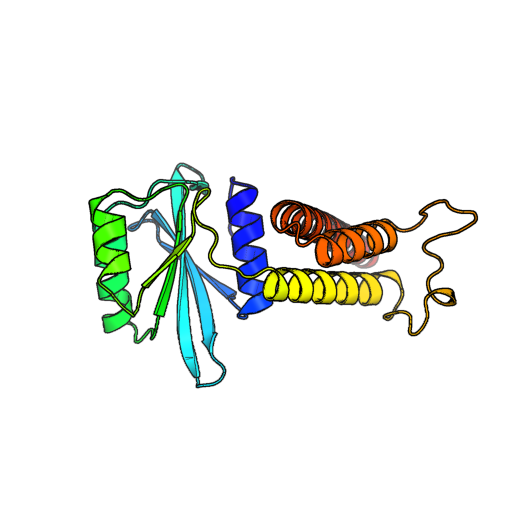CA . LEU A 1 198 ? -11.639 -13.290 -25.586 1.00 58.59 198 LEU A CA 1
ATOM 1568 C C . LEU A 1 198 ? -11.823 -13.119 -27.106 1.00 58.59 198 LEU A C 1
ATOM 1570 O O . LEU A 1 198 ? -12.746 -13.686 -27.687 1.00 58.59 198 LEU A O 1
ATOM 1574 N N . ALA A 1 199 ? -10.949 -12.349 -27.761 1.00 56.34 199 ALA A N 1
ATOM 1575 C CA . ALA A 1 199 ? -10.965 -12.164 -29.212 1.00 56.34 199 ALA A CA 1
ATOM 1576 C C . ALA A 1 199 ? -10.376 -13.350 -30.001 1.00 56.34 199 ALA A C 1
ATOM 1578 O O . ALA A 1 199 ? -10.603 -13.434 -31.203 1.00 56.34 199 ALA A O 1
ATOM 1579 N N . HIS A 1 200 ? -9.622 -14.245 -29.356 1.00 54.16 200 HIS A N 1
ATOM 1580 C CA . HIS A 1 200 ? -9.057 -15.450 -29.978 1.00 54.16 200 HIS A CA 1
ATOM 1581 C C . HIS A 1 200 ? -9.869 -16.726 -29.692 1.00 54.16 200 HIS A C 1
ATOM 1583 O O . HIS A 1 200 ? -9.571 -17.773 -30.263 1.00 54.16 200 HIS A O 1
ATOM 1589 N N . GLU A 1 201 ? -10.882 -16.640 -28.827 1.00 51.78 201 GLU A N 1
ATOM 1590 C CA . GLU A 1 201 ? -11.785 -17.741 -28.458 1.00 51.78 201 GLU A CA 1
ATOM 1591 C C . GLU A 1 201 ? -13.161 -17.669 -29.160 1.00 51.78 201 GLU A C 1
ATOM 1593 O O . GLU A 1 201 ? -14.016 -18.517 -28.908 1.00 51.78 201 GLU A O 1
ATOM 1598 N N . ASN A 1 202 ? -13.367 -16.692 -30.056 1.00 45.28 202 ASN A N 1
ATOM 1599 C CA . ASN A 1 202 ? -14.538 -16.561 -30.941 1.00 45.28 202 ASN A CA 1
ATOM 1600 C C . ASN A 1 202 ? -14.127 -16.648 -32.415 1.00 45.28 202 ASN A C 1
ATOM 1602 O O . ASN A 1 202 ? -14.987 -17.044 -33.233 1.00 45.28 202 ASN A O 1
#

Foldseek 3Di:
DDQDAPDLVLVLLVLLCCLLFVWDWDDQDVVLQWTWTWGQHPVRAIEIEIQHADPSNYFAEAELVSLVVVVVCCVVVVHQAYEYEGQYYDPNSVVVQVVDPRYHYDHPVDHPDALVSLLVSLVVLLQVLCCLPPVGDDPDPVSDPQADPNDGVDVSVVLVVQSVVCSVVRPSVSSSVSSSVSVVVVVVSVVVVVVVVVVVVD